Protein AF-A0A0R1WAU5-F1 (afdb_monomer_lite)

Secondary structure (DSSP, 8-state):
--S---STHHHHHHHHHHHHHHHHHHHHTT-HHHHHHHHHHHHHHHHH----HHHHHHHHHHTSHHHHHHHHHHHHHHHHHTT-HHHHHHHHHHHHHHHHHHHHHHHHHHHHHTSGGGGTSS-HHHHHHHHHHHHHHHHTGGGS-HHHHHHHHHHHHHHHHHHHHHHHHTTS--HHHHHHHHHHHHHHHHHHHHHIIIIIGGGTTSTTTTT----

Structure (mmCIF, N/CA/C/O backbone):
data_AF-A0A0R1WAU5-F1
#
_entry.id   AF-A0A0R1WAU5-F1
#
loop_
_atom_site.group_PDB
_atom_site.id
_atom_site.type_symbol
_atom_site.label_atom_id
_atom_site.label_alt_id
_atom_site.label_comp_id
_atom_site.label_asym_id
_atom_site.label_entity_id
_atom_site.label_seq_id
_atom_site.pdbx_PDB_ins_code
_atom_site.Cartn_x
_atom_site.Cartn_y
_atom_site.Cartn_z
_atom_site.occupancy
_atom_site.B_iso_or_equiv
_atom_site.auth_seq_id
_atom_site.auth_comp_id
_atom_site.auth_asym_id
_atom_site.auth_atom_id
_atom_site.pdbx_PDB_model_num
ATOM 1 N N . MET A 1 1 ? -19.299 1.184 12.504 1.00 52.22 1 MET A N 1
ATOM 2 C CA . MET A 1 1 ? -18.737 -0.122 12.092 1.00 52.22 1 MET A CA 1
ATOM 3 C C . MET A 1 1 ? -17.605 0.117 11.102 1.00 52.22 1 MET A C 1
ATOM 5 O O . MET A 1 1 ? -17.864 0.595 10.006 1.00 52.22 1 MET A O 1
ATOM 9 N N . TYR A 1 2 ? -16.364 -0.176 11.502 1.00 64.69 2 TYR A N 1
ATOM 10 C CA . TYR A 1 2 ? -15.146 0.161 10.746 1.00 64.69 2 TYR A CA 1
ATOM 11 C C . TYR A 1 2 ? -14.984 -0.596 9.419 1.00 64.69 2 TYR A C 1
ATOM 13 O O . TYR A 1 2 ? -14.478 -0.037 8.453 1.00 64.69 2 TYR A O 1
ATOM 21 N N . ILE A 1 3 ? -15.412 -1.862 9.360 1.00 75.62 3 ILE A N 1
ATOM 22 C CA . ILE A 1 3 ? -15.305 -2.721 8.172 1.00 75.62 3 ILE A CA 1
ATOM 23 C C . ILE A 1 3 ? -16.645 -3.425 7.978 1.00 75.62 3 ILE A C 1
ATOM 25 O O . ILE A 1 3 ? -17.151 -4.051 8.909 1.00 75.62 3 ILE A O 1
ATOM 29 N N . VAL A 1 4 ? -17.219 -3.329 6.778 1.00 78.31 4 VAL A N 1
ATOM 30 C CA . VAL A 1 4 ? -18.540 -3.886 6.449 1.00 78.31 4 VAL A CA 1
ATOM 31 C C . VAL A 1 4 ? -18.391 -5.146 5.600 1.00 78.31 4 VAL A C 1
ATOM 33 O O . VAL A 1 4 ? -17.516 -5.247 4.739 1.00 78.31 4 VAL A O 1
ATOM 36 N N . LYS A 1 5 ? -19.264 -6.130 5.833 1.00 76.25 5 LYS A N 1
ATOM 37 C CA . LYS A 1 5 ? -19.301 -7.366 5.048 1.00 76.25 5 LYS A CA 1
ATOM 38 C C . LYS A 1 5 ? -19.746 -7.065 3.614 1.00 76.25 5 LYS A C 1
ATOM 40 O O . LYS A 1 5 ? -20.859 -6.601 3.401 1.00 76.25 5 LYS A O 1
ATOM 45 N N . SER A 1 6 ? -18.903 -7.401 2.640 1.00 78.94 6 SER A N 1
ATOM 46 C CA . SER A 1 6 ? -19.235 -7.345 1.210 1.00 78.94 6 SER A CA 1
ATOM 47 C C . SER A 1 6 ? -19.305 -8.756 0.622 1.00 78.94 6 SER A C 1
ATOM 49 O O . SER A 1 6 ? -18.424 -9.580 0.879 1.00 78.94 6 SER A O 1
ATOM 51 N N . ARG A 1 7 ? -20.355 -9.040 -0.164 1.00 76.75 7 ARG A N 1
ATOM 52 C CA . ARG A 1 7 ? -20.504 -10.306 -0.911 1.00 76.75 7 ARG A CA 1
ATOM 53 C C . ARG A 1 7 ? -19.529 -10.400 -2.086 1.00 76.75 7 ARG A C 1
ATOM 55 O O . ARG A 1 7 ? -19.045 -11.487 -2.380 1.00 76.75 7 ARG A O 1
ATOM 62 N N . GLU A 1 8 ? -19.200 -9.272 -2.704 1.00 86.62 8 GLU A N 1
ATOM 63 C CA . GLU A 1 8 ? -18.354 -9.196 -3.903 1.00 86.62 8 GLU A CA 1
ATOM 64 C C . GLU A 1 8 ? -16.862 -9.361 -3.595 1.00 86.62 8 GLU A C 1
ATOM 66 O O . GLU A 1 8 ? -16.052 -9.564 -4.494 1.00 86.62 8 GLU A O 1
ATOM 71 N N . ARG A 1 9 ? -16.481 -9.341 -2.313 1.00 84.94 9 ARG A N 1
ATOM 72 C CA . ARG A 1 9 ? -15.084 -9.420 -1.875 1.00 84.94 9 ARG A CA 1
ATOM 73 C C . ARG A 1 9 ? -14.328 -10.614 -2.456 1.00 84.94 9 ARG A C 1
ATOM 75 O O . ARG A 1 9 ? -13.205 -10.450 -2.914 1.00 84.94 9 ARG A O 1
ATOM 82 N N . LEU A 1 10 ? -14.928 -11.806 -2.436 1.00 85.81 10 LEU A N 1
ATOM 83 C CA . LEU A 1 10 ? -14.274 -13.011 -2.962 1.00 85.81 10 LEU A CA 1
ATOM 84 C C . LEU A 1 10 ? -14.071 -12.933 -4.477 1.00 85.81 10 LEU A C 1
ATOM 86 O O . LEU A 1 10 ? -13.029 -13.357 -4.969 1.00 85.81 10 LEU A O 1
ATOM 90 N N . ILE A 1 11 ? -15.033 -12.348 -5.193 1.00 88.75 11 ILE A N 1
ATOM 91 C CA . ILE A 1 11 ? -14.949 -12.144 -6.641 1.00 88.75 11 ILE A CA 1
ATOM 92 C C . ILE A 1 11 ? -13.820 -11.158 -6.945 1.00 88.75 11 ILE A C 1
ATOM 94 O O . ILE A 1 11 ? -12.959 -11.452 -7.767 1.00 88.75 11 ILE A O 1
ATOM 98 N N . ASN A 1 12 ? -13.753 -10.042 -6.218 1.00 88.69 12 ASN A N 1
ATOM 99 C CA . ASN A 1 12 ? -12.719 -9.028 -6.411 1.00 88.69 12 ASN A CA 1
ATOM 100 C C . ASN A 1 12 ? -11.314 -9.553 -6.085 1.00 88.69 12 ASN A C 1
ATOM 102 O O . ASN A 1 12 ? -10.374 -9.271 -6.826 1.00 88.69 12 ASN A O 1
ATOM 106 N N . ILE A 1 13 ? -11.166 -10.351 -5.018 1.00 89.88 13 ILE A N 1
ATOM 107 C CA . ILE A 1 13 ? -9.907 -11.049 -4.714 1.00 89.88 13 ILE A CA 1
ATOM 108 C C . ILE A 1 13 ? -9.539 -11.985 -5.868 1.00 89.88 13 ILE A C 1
ATOM 110 O O . ILE A 1 13 ? -8.397 -11.964 -6.321 1.00 89.88 13 ILE A O 1
ATOM 114 N N . GLY A 1 14 ? -10.49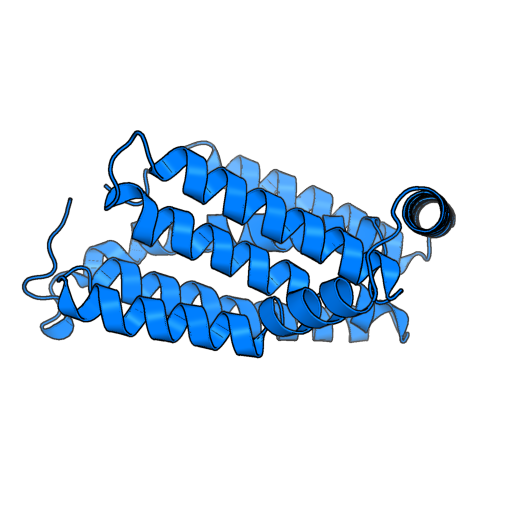2 -12.786 -6.356 1.00 89.69 14 GLY A N 1
ATOM 115 C CA . GLY A 1 14 ? -10.270 -13.729 -7.451 1.00 89.69 14 GLY A CA 1
ATOM 116 C C . GLY A 1 14 ? -9.817 -13.033 -8.733 1.00 89.69 14 GLY A C 1
ATOM 117 O O . GLY A 1 14 ? -8.775 -13.383 -9.280 1.00 89.69 14 GLY A O 1
ATOM 118 N N . LEU A 1 15 ? -10.536 -11.992 -9.161 1.00 91.12 15 LEU A N 1
ATOM 119 C CA . LEU A 1 15 ? -10.199 -11.198 -10.345 1.00 91.12 15 LEU A CA 1
ATOM 120 C C . LEU A 1 15 ? -8.826 -10.533 -10.217 1.00 91.12 15 LEU A C 1
ATOM 122 O O . LEU A 1 15 ? -8.000 -10.657 -11.120 1.00 91.12 15 LEU A O 1
ATOM 126 N N . ALA A 1 16 ? -8.549 -9.875 -9.086 1.00 91.25 16 ALA A N 1
ATOM 127 C CA . ALA A 1 16 ? -7.255 -9.239 -8.857 1.00 91.25 16 ALA A CA 1
ATOM 128 C C . ALA A 1 16 ? -6.112 -10.266 -8.838 1.00 91.25 16 ALA A C 1
ATOM 130 O O . ALA A 1 16 ? -5.047 -9.999 -9.388 1.00 91.25 16 ALA A O 1
ATOM 131 N N . THR A 1 17 ? -6.336 -11.451 -8.263 1.00 91.31 17 THR A N 1
ATOM 132 C CA . THR A 1 17 ? -5.337 -12.530 -8.234 1.00 91.31 17 THR A CA 1
ATOM 133 C C . THR A 1 17 ? -5.068 -13.073 -9.633 1.00 91.31 17 THR A C 1
ATOM 135 O O . THR A 1 17 ? -3.910 -13.215 -10.010 1.00 91.31 17 THR A O 1
ATOM 138 N N . VAL A 1 18 ? -6.109 -13.329 -10.432 1.00 92.88 18 VAL A N 1
ATOM 139 C CA . VAL A 1 18 ? -5.953 -13.802 -11.819 1.00 92.88 18 VAL A CA 1
ATOM 140 C C . VAL A 1 18 ? -5.173 -12.786 -12.652 1.00 92.88 18 VAL A C 1
ATOM 142 O O . VAL A 1 18 ? -4.208 -13.149 -13.318 1.00 92.88 18 VAL A O 1
ATOM 145 N N . LEU A 1 19 ? -5.538 -11.507 -12.574 1.00 91.31 19 LEU A N 1
ATOM 146 C CA . LEU A 1 19 ? -4.838 -10.441 -13.288 1.00 91.31 19 LEU A CA 1
ATOM 147 C C . LEU A 1 19 ? -3.378 -10.288 -12.822 1.00 91.31 19 LEU A C 1
ATOM 149 O O . LEU A 1 19 ? -2.488 -10.115 -13.653 1.00 91.31 19 LEU A O 1
ATOM 153 N N . LEU A 1 20 ? -3.109 -10.412 -11.516 1.00 90.31 20 LEU A N 1
ATOM 154 C CA . LEU A 1 20 ? -1.748 -10.381 -10.977 1.00 90.31 20 LEU A CA 1
ATOM 155 C C . LEU A 1 20 ? -0.918 -11.558 -11.507 1.00 90.31 20 LEU A C 1
ATOM 157 O O . LEU A 1 20 ? 0.229 -11.367 -11.898 1.00 90.31 20 LEU A O 1
ATOM 161 N N . LEU A 1 21 ? -1.498 -12.759 -11.565 1.00 90.06 21 LEU A N 1
ATOM 162 C CA . LEU A 1 21 ? -0.834 -13.941 -12.116 1.00 90.06 21 LEU A CA 1
ATOM 163 C C . LEU A 1 21 ? -0.535 -13.788 -13.610 1.00 90.06 21 LEU A C 1
ATOM 165 O O . LEU A 1 21 ? 0.548 -14.173 -14.043 1.00 90.06 21 LEU A O 1
ATOM 169 N N . ILE A 1 22 ? -1.443 -13.186 -14.386 1.00 89.44 22 ILE A N 1
ATOM 170 C CA . ILE A 1 22 ? -1.200 -12.865 -15.801 1.00 89.44 22 ILE A CA 1
ATOM 171 C C . ILE A 1 22 ? -0.011 -11.906 -15.934 1.00 89.44 22 ILE A C 1
ATOM 173 O O . ILE A 1 22 ? 0.880 -12.149 -16.746 1.00 89.44 22 ILE A O 1
ATOM 177 N N . LEU A 1 23 ? 0.046 -10.847 -15.118 1.00 86.62 23 LEU A N 1
ATOM 178 C CA . LEU A 1 23 ? 1.166 -9.899 -15.129 1.00 86.62 23 LEU A CA 1
ATOM 179 C C . LEU A 1 23 ? 2.492 -10.569 -14.757 1.00 86.62 23 LEU A C 1
ATOM 181 O O . LEU A 1 23 ? 3.485 -10.381 -15.457 1.00 86.62 23 LEU A O 1
ATOM 185 N N . VAL A 1 24 ? 2.502 -11.384 -13.698 1.00 85.00 24 VAL A N 1
ATOM 186 C CA . VAL A 1 24 ? 3.676 -12.175 -13.294 1.00 85.00 24 VAL A CA 1
ATOM 187 C C . VAL A 1 24 ? 4.120 -13.084 -14.438 1.00 85.00 24 VAL A C 1
ATOM 189 O O . VAL A 1 24 ? 5.300 -13.113 -14.776 1.00 85.00 24 VAL A O 1
ATOM 192 N N . TRP A 1 25 ? 3.184 -13.791 -15.073 1.00 84.94 25 TRP A N 1
ATOM 193 C CA . TRP A 1 25 ? 3.479 -14.695 -16.181 1.00 84.94 25 TRP A CA 1
ATOM 194 C C . TRP A 1 25 ? 4.105 -13.965 -17.375 1.00 84.94 25 TRP A C 1
ATOM 196 O O . TRP A 1 25 ? 5.125 -14.417 -17.903 1.00 84.94 25 TRP A O 1
ATOM 206 N N . LEU A 1 26 ? 3.551 -12.813 -17.765 1.00 83.88 26 LEU A N 1
ATOM 207 C CA . LEU A 1 26 ? 4.100 -11.984 -18.841 1.00 83.88 26 LEU A CA 1
ATOM 208 C C . LEU A 1 26 ? 5.503 -11.452 -18.503 1.00 83.88 26 LEU A C 1
ATOM 210 O O . LEU A 1 26 ? 6.352 -11.344 -19.394 1.00 83.88 26 LEU A O 1
ATOM 214 N N . LEU A 1 27 ? 5.759 -11.140 -17.229 1.00 78.50 27 LEU A N 1
ATOM 215 C CA . LEU A 1 27 ? 7.074 -10.698 -16.770 1.00 78.50 27 LEU A CA 1
ATOM 216 C C . LEU A 1 27 ? 8.105 -11.834 -16.817 1.00 78.50 27 LEU A C 1
ATOM 218 O O . LEU A 1 27 ? 9.218 -11.625 -17.299 1.00 78.50 27 LEU A O 1
ATOM 222 N N . CYS A 1 28 ? 7.728 -13.044 -16.388 1.00 75.88 28 CYS A N 1
ATOM 223 C CA . CYS A 1 28 ? 8.585 -14.233 -16.460 1.00 75.88 28 CYS A CA 1
ATOM 224 C C . CYS A 1 28 ? 9.051 -14.519 -17.895 1.00 75.88 28 CYS A C 1
ATOM 226 O O . CYS A 1 28 ? 10.196 -14.912 -18.106 1.00 75.88 28 CYS A O 1
ATOM 228 N N . HIS A 1 29 ? 8.192 -14.274 -18.888 1.00 79.56 29 HIS A N 1
ATOM 229 C CA . HIS A 1 29 ? 8.507 -14.485 -20.304 1.00 79.56 29 HIS A CA 1
ATOM 230 C C . HIS A 1 29 ? 9.252 -13.309 -20.955 1.00 79.56 29 HIS A C 1
ATOM 232 O O . HIS A 1 29 ? 9.431 -13.306 -22.171 1.00 79.56 29 HIS A O 1
ATOM 238 N N . LYS A 1 30 ? 9.690 -12.308 -20.170 1.00 73.94 30 LYS A N 1
ATOM 239 C CA . LYS A 1 30 ? 10.372 -11.093 -20.652 1.00 73.94 30 LYS A CA 1
ATOM 240 C C . LYS A 1 30 ? 9.644 -10.455 -21.837 1.00 73.94 30 LYS A C 1
ATOM 242 O O . LYS A 1 30 ? 10.267 -10.088 -22.833 1.00 73.94 30 LYS A O 1
ATOM 247 N N . SER A 1 31 ? 8.316 -10.352 -21.742 1.00 78.94 31 SER A N 1
ATOM 248 C CA . SER A 1 31 ? 7.503 -9.855 -22.848 1.00 78.94 31 SER A CA 1
ATOM 249 C C . SER A 1 31 ? 7.992 -8.484 -23.321 1.00 78.94 31 SER A C 1
ATOM 251 O O . SER A 1 31 ? 8.022 -7.524 -22.543 1.00 78.94 31 SER A O 1
ATOM 253 N N . ALA A 1 32 ? 8.317 -8.374 -24.612 1.00 80.19 32 ALA A N 1
ATOM 254 C CA . ALA A 1 32 ? 8.747 -7.119 -25.226 1.00 80.19 32 ALA A CA 1
ATOM 255 C C . ALA A 1 32 ? 7.711 -6.001 -25.020 1.00 80.19 32 ALA A C 1
ATOM 257 O O . ALA A 1 32 ? 8.076 -4.841 -24.843 1.00 80.19 32 ALA A O 1
ATOM 258 N N . THR A 1 33 ? 6.421 -6.350 -24.957 1.00 82.31 33 THR A N 1
ATOM 259 C CA . THR A 1 33 ? 5.336 -5.389 -24.719 1.00 82.31 33 THR A CA 1
ATOM 260 C C . THR A 1 33 ? 5.423 -4.722 -23.347 1.00 82.31 33 THR A C 1
ATOM 262 O O . THR A 1 33 ? 5.213 -3.516 -23.253 1.00 82.31 33 THR A O 1
ATOM 265 N N . ILE A 1 34 ? 5.776 -5.464 -22.291 1.00 82.12 34 ILE A N 1
ATOM 266 C CA . ILE A 1 34 ? 5.907 -4.913 -20.933 1.00 82.12 34 ILE A CA 1
ATOM 267 C C . ILE A 1 34 ? 7.117 -3.991 -20.846 1.00 82.12 34 ILE A C 1
ATOM 269 O O . ILE A 1 34 ? 7.021 -2.906 -20.275 1.00 82.12 34 ILE A O 1
ATOM 273 N N . VAL A 1 35 ? 8.242 -4.409 -21.428 1.00 82.44 35 VAL A N 1
ATOM 274 C CA . VAL A 1 35 ? 9.470 -3.606 -21.439 1.00 82.44 35 VAL A CA 1
ATOM 275 C C . VAL A 1 35 ? 9.232 -2.285 -22.167 1.00 82.44 35 VAL A C 1
ATOM 277 O O . VAL A 1 35 ? 9.539 -1.227 -21.623 1.00 82.44 35 VAL A O 1
ATOM 280 N N . LEU A 1 36 ? 8.619 -2.338 -23.355 1.00 85.50 36 LEU A N 1
ATOM 281 C CA . LEU A 1 36 ? 8.281 -1.146 -24.131 1.00 85.50 36 LEU A CA 1
ATOM 282 C C . LEU A 1 36 ? 7.330 -0.224 -23.370 1.00 85.50 36 LEU A C 1
ATOM 284 O O . LEU A 1 36 ? 7.573 0.977 -23.305 1.00 85.50 36 LEU A O 1
ATOM 288 N N . LEU A 1 37 ? 6.272 -0.766 -22.764 1.00 85.88 37 LEU A N 1
ATOM 289 C CA . LEU A 1 37 ? 5.314 0.055 -22.031 1.00 85.88 37 LEU A CA 1
ATOM 290 C C . LEU A 1 37 ? 5.955 0.722 -20.808 1.00 85.88 37 LEU A C 1
ATOM 292 O O . LEU A 1 37 ? 5.763 1.917 -20.592 1.00 85.88 37 LEU A O 1
ATOM 296 N N . ASN A 1 38 ? 6.745 -0.026 -20.032 1.00 85.75 38 ASN A N 1
ATOM 297 C CA . ASN A 1 38 ? 7.478 0.522 -18.894 1.00 85.75 38 ASN A CA 1
ATOM 298 C C . ASN A 1 38 ? 8.397 1.668 -19.329 1.00 85.75 38 ASN A C 1
ATOM 300 O O . ASN A 1 38 ? 8.419 2.709 -18.672 1.00 85.75 38 ASN A O 1
ATOM 304 N N . GLU A 1 39 ? 9.106 1.503 -20.446 1.00 84.81 39 GLU A N 1
ATOM 305 C CA . GLU A 1 39 ? 10.024 2.516 -20.959 1.00 84.81 39 GLU A CA 1
ATOM 306 C C . GLU A 1 39 ? 9.294 3.766 -21.465 1.00 84.81 39 GLU A C 1
ATOM 308 O O . GLU A 1 39 ? 9.651 4.880 -21.084 1.00 84.81 39 GLU A O 1
ATOM 313 N N . VAL A 1 40 ? 8.230 3.598 -22.256 1.00 88.69 40 VAL A N 1
ATOM 314 C CA . VAL A 1 40 ? 7.416 4.714 -22.765 1.00 88.69 40 VAL A CA 1
ATOM 315 C C . VAL A 1 40 ? 6.817 5.513 -21.610 1.00 88.69 40 VAL A C 1
ATOM 317 O O . VAL A 1 40 ? 6.946 6.737 -21.566 1.00 88.69 40 VAL A O 1
ATOM 320 N N . CYS A 1 41 ? 6.206 4.839 -20.633 1.00 86.38 41 CYS A N 1
ATOM 321 C CA . CYS A 1 41 ? 5.629 5.509 -19.471 1.00 86.38 41 CYS A CA 1
ATOM 322 C C . CYS A 1 41 ? 6.694 6.238 -18.647 1.00 86.38 41 CYS A C 1
ATOM 324 O O . CYS A 1 41 ? 6.462 7.365 -18.205 1.00 86.38 41 CYS A O 1
ATOM 326 N N . ARG A 1 42 ? 7.877 5.639 -18.479 1.00 84.12 42 ARG A N 1
ATOM 327 C CA . ARG A 1 42 ? 8.999 6.276 -17.785 1.00 84.12 42 ARG A CA 1
ATOM 328 C C . ARG A 1 42 ? 9.451 7.548 -18.498 1.00 84.12 42 ARG A C 1
ATOM 330 O O . ARG A 1 42 ? 9.614 8.576 -17.848 1.00 84.12 42 ARG A O 1
ATOM 337 N N . GLN A 1 43 ? 9.615 7.502 -19.818 1.00 86.69 43 GLN A N 1
ATOM 338 C CA . GLN A 1 43 ? 10.021 8.668 -20.604 1.00 86.69 43 GLN A CA 1
ATOM 339 C C . GLN A 1 43 ? 8.990 9.797 -20.535 1.00 86.69 43 GLN A C 1
ATOM 341 O O . GLN A 1 43 ? 9.369 10.957 -20.388 1.00 86.69 43 GLN A O 1
ATOM 346 N N . ILE A 1 44 ? 7.694 9.471 -20.570 1.00 88.44 44 ILE A N 1
ATOM 347 C CA . ILE A 1 44 ? 6.619 10.455 -20.378 1.00 88.44 44 ILE A CA 1
ATOM 348 C C . ILE A 1 44 ? 6.749 11.112 -18.998 1.00 88.44 44 ILE A C 1
ATOM 350 O O . ILE A 1 44 ? 6.759 12.337 -18.901 1.00 88.44 44 ILE A O 1
ATOM 354 N N . ILE A 1 45 ? 6.905 10.323 -17.934 1.00 86.50 45 ILE A N 1
ATOM 355 C CA . ILE A 1 45 ? 7.025 10.854 -16.570 1.00 86.50 45 ILE A CA 1
ATOM 356 C C . ILE A 1 45 ? 8.256 11.754 -16.425 1.00 86.50 45 ILE A C 1
ATOM 358 O O . ILE A 1 45 ? 8.144 12.839 -15.862 1.00 86.50 45 ILE A O 1
ATOM 362 N N . LEU A 1 46 ? 9.413 11.335 -16.941 1.00 85.62 46 LEU A N 1
ATOM 363 C CA . LEU A 1 46 ? 10.648 12.123 -16.870 1.00 85.62 46 LEU A CA 1
ATOM 364 C C . LEU A 1 46 ? 10.563 13.421 -17.681 1.00 85.62 46 LEU A C 1
ATOM 366 O O . LEU A 1 46 ? 11.176 14.412 -17.303 1.00 85.62 46 LEU A O 1
ATOM 370 N N . LYS A 1 47 ? 9.813 13.422 -18.789 1.00 87.81 47 LYS A N 1
ATOM 371 C CA . LYS A 1 47 ? 9.680 14.588 -19.667 1.00 87.81 47 LYS A CA 1
ATOM 372 C C . LYS A 1 47 ? 8.663 15.612 -19.164 1.00 87.81 47 LYS A C 1
ATOM 374 O O . LYS A 1 47 ? 8.879 16.805 -19.340 1.00 87.81 47 LYS A O 1
ATOM 379 N N . PHE A 1 48 ? 7.538 15.159 -18.613 1.00 87.00 48 PHE A N 1
ATOM 380 C CA . PHE A 1 48 ? 6.414 16.037 -18.265 1.00 87.00 48 PHE A CA 1
ATOM 381 C C . PHE A 1 48 ? 6.334 16.392 -16.783 1.00 87.00 48 PHE A C 1
ATOM 383 O O . PHE A 1 48 ? 5.662 17.360 -16.435 1.00 87.00 48 PHE A O 1
ATOM 390 N N . ILE A 1 49 ? 6.974 15.617 -15.906 1.00 85.12 49 ILE A N 1
ATOM 391 C CA . ILE A 1 49 ? 6.895 15.830 -14.465 1.00 85.12 49 ILE A CA 1
ATOM 392 C C . ILE A 1 49 ? 8.291 16.144 -13.947 1.00 85.12 49 ILE A C 1
ATOM 394 O O . ILE A 1 49 ? 9.122 15.257 -13.789 1.00 85.12 49 ILE A O 1
ATOM 398 N N . GLU A 1 50 ? 8.541 17.405 -13.623 1.00 85.75 50 GLU A N 1
ATOM 399 C CA . GLU A 1 50 ? 9.781 17.812 -12.972 1.00 85.75 50 GLU A CA 1
ATOM 400 C C . GLU A 1 50 ? 9.524 17.981 -11.473 1.00 85.75 50 GLU A C 1
ATOM 402 O O . GLU A 1 50 ? 8.853 18.915 -11.032 1.00 85.75 50 GLU A O 1
ATOM 407 N N . ILE A 1 51 ? 10.004 17.023 -10.676 1.00 83.94 51 ILE A N 1
ATOM 408 C CA . ILE A 1 51 ? 9.883 17.080 -9.219 1.00 83.94 51 ILE A CA 1
ATOM 409 C C . ILE A 1 51 ? 11.149 17.737 -8.665 1.00 83.94 51 ILE A C 1
ATOM 411 O O . ILE A 1 51 ? 12.239 17.198 -8.873 1.00 83.94 51 ILE A O 1
ATOM 415 N N . PRO A 1 52 ? 11.043 18.852 -7.914 1.00 89.62 52 PRO A N 1
ATOM 416 C CA . PRO A 1 52 ? 12.203 19.482 -7.296 1.00 89.62 52 PRO A CA 1
ATOM 417 C C . PRO A 1 52 ? 12.993 18.475 -6.458 1.00 89.62 52 PRO A C 1
ATOM 419 O O . PRO A 1 52 ? 12.413 17.746 -5.651 1.00 89.62 52 PRO A O 1
ATOM 422 N N . HIS A 1 53 ? 14.319 18.461 -6.598 1.00 87.94 53 HIS A N 1
ATOM 423 C CA . HIS A 1 53 ? 15.185 17.470 -5.946 1.00 87.94 53 HIS A CA 1
ATOM 424 C C . HIS A 1 53 ? 14.944 17.364 -4.428 1.00 87.94 53 HIS A C 1
ATOM 426 O O . HIS A 1 53 ? 14.811 16.268 -3.883 1.00 87.94 53 HIS A O 1
ATOM 432 N N . VAL A 1 54 ? 14.799 18.508 -3.750 1.00 90.69 54 VAL A N 1
ATOM 433 C CA . VAL A 1 54 ? 14.505 18.578 -2.308 1.00 90.69 54 VAL A CA 1
ATOM 434 C C . VAL A 1 54 ? 13.174 17.901 -1.974 1.00 90.69 54 VAL A C 1
ATOM 436 O O . VAL A 1 54 ? 13.094 17.124 -1.024 1.00 90.69 54 VAL A O 1
ATOM 439 N N . LEU A 1 55 ? 12.140 18.144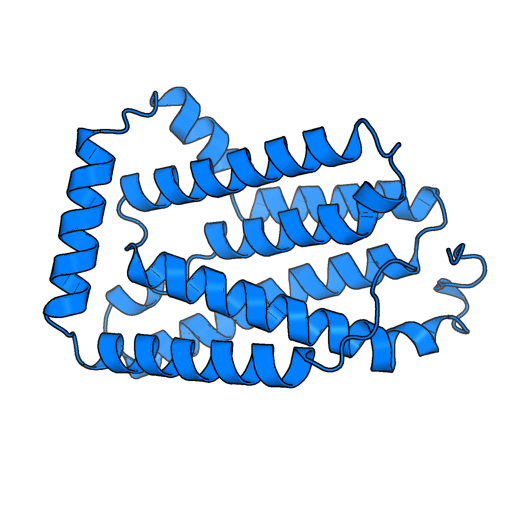 -2.782 1.00 89.94 55 LEU A N 1
ATOM 440 C CA . LEU A 1 55 ? 10.822 17.538 -2.610 1.00 89.94 55 LEU A CA 1
ATOM 441 C C . LEU A 1 55 ? 10.887 16.017 -2.843 1.00 89.94 55 LEU A C 1
ATOM 443 O O . LEU A 1 55 ? 10.344 15.242 -2.058 1.00 89.94 55 LEU A O 1
ATOM 447 N N . GLY A 1 56 ? 11.638 15.581 -3.857 1.00 88.88 56 GLY A N 1
ATOM 448 C CA . GLY A 1 56 ? 11.881 14.167 -4.149 1.00 88.88 56 GLY A CA 1
ATOM 449 C C . GLY A 1 56 ? 12.624 13.413 -3.037 1.00 88.88 56 GLY A C 1
ATOM 450 O O . GLY A 1 56 ? 12.379 12.221 -2.814 1.00 88.88 56 GLY A O 1
ATOM 451 N N . ILE A 1 57 ? 13.527 14.087 -2.318 1.00 89.75 57 ILE A N 1
ATOM 452 C CA . ILE A 1 57 ? 14.171 13.537 -1.117 1.00 89.75 57 ILE A CA 1
ATOM 453 C C . ILE A 1 57 ? 13.169 13.472 0.031 1.00 89.75 57 ILE A C 1
ATOM 455 O O . ILE A 1 57 ? 13.027 12.413 0.640 1.00 89.75 57 ILE A O 1
ATOM 459 N N . LEU A 1 58 ? 12.451 14.565 0.298 1.00 92.00 58 LEU A N 1
ATOM 460 C CA . LEU A 1 58 ? 11.520 14.656 1.419 1.00 92.00 58 LEU A CA 1
ATOM 461 C C . LEU A 1 58 ? 10.446 13.565 1.344 1.00 92.00 58 LEU A C 1
ATOM 463 O O . LEU A 1 58 ? 10.293 12.792 2.287 1.00 92.00 58 LEU A O 1
ATOM 467 N N . ILE A 1 59 ? 9.750 13.440 0.209 1.00 91.12 59 ILE A N 1
ATOM 468 C CA . ILE A 1 59 ? 8.767 12.363 0.042 1.00 91.12 59 ILE A CA 1
ATOM 469 C C . ILE A 1 59 ? 9.443 10.997 0.041 1.00 91.12 59 ILE A C 1
ATOM 471 O O . ILE A 1 59 ? 8.895 10.071 0.626 1.00 91.12 59 ILE A O 1
ATOM 475 N N . GLY A 1 60 ? 10.639 10.849 -0.535 1.00 89.00 60 GLY A N 1
ATOM 476 C CA . GLY A 1 60 ? 11.387 9.591 -0.460 1.00 89.00 60 GLY A CA 1
ATOM 477 C C . GLY A 1 60 ? 11.626 9.120 0.982 1.00 89.00 60 GLY A C 1
ATOM 478 O O . GLY A 1 60 ? 11.467 7.939 1.278 1.00 89.00 60 GLY A O 1
ATOM 479 N N . VAL A 1 61 ? 11.940 10.043 1.893 1.00 91.44 6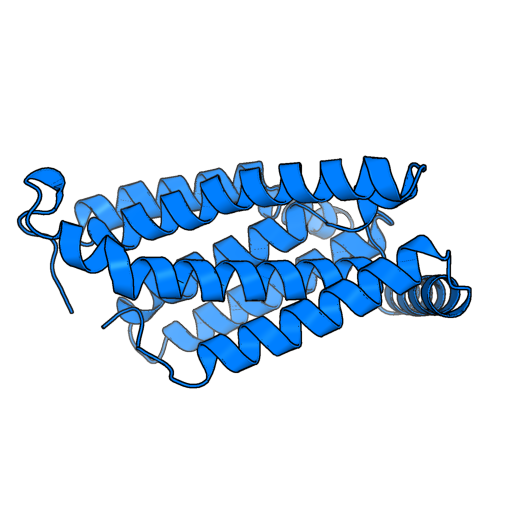1 VAL A N 1
ATOM 480 C CA . VAL A 1 61 ? 12.129 9.750 3.323 1.00 91.44 61 VAL A CA 1
ATOM 481 C C . VAL A 1 61 ? 10.794 9.474 4.020 1.00 91.44 61 VAL A C 1
ATOM 483 O O . VAL A 1 61 ? 10.685 8.506 4.772 1.00 91.44 61 VAL A O 1
ATOM 486 N N . LEU A 1 62 ? 9.765 10.284 3.753 1.00 92.56 62 LEU A N 1
ATOM 487 C CA . LEU A 1 62 ? 8.432 10.129 4.354 1.00 92.56 62 LEU A CA 1
ATOM 488 C C . LEU A 1 62 ? 7.744 8.825 3.925 1.00 92.56 62 LEU A C 1
ATOM 490 O O . LEU A 1 62 ? 7.025 8.207 4.704 1.00 92.56 62 LEU A O 1
ATOM 494 N N . SER A 1 63 ? 7.976 8.399 2.687 1.00 92.25 63 SER A N 1
ATOM 495 C CA . SER A 1 63 ? 7.386 7.194 2.102 1.00 92.25 63 SER A CA 1
ATOM 496 C C . SER A 1 63 ? 8.143 5.911 2.419 1.00 92.25 63 SER A C 1
ATOM 498 O O . SER A 1 63 ? 7.627 4.823 2.157 1.00 92.25 63 SER A O 1
ATOM 500 N N . ALA A 1 64 ? 9.350 6.003 2.983 1.00 91.31 64 ALA A N 1
ATOM 501 C CA . ALA A 1 64 ? 10.165 4.830 3.251 1.00 91.31 64 ALA A CA 1
ATOM 502 C C . ALA A 1 64 ? 9.400 3.820 4.138 1.00 91.31 64 ALA A C 1
ATOM 504 O O . ALA A 1 64 ? 8.719 4.227 5.086 1.00 91.31 64 ALA A O 1
ATOM 505 N N . PRO A 1 65 ? 9.529 2.500 3.895 1.00 90.94 65 PRO A N 1
ATOM 506 C CA . PRO A 1 65 ? 8.814 1.476 4.666 1.00 90.94 65 PRO A CA 1
ATOM 507 C C . PRO A 1 65 ? 9.020 1.585 6.183 1.00 90.94 65 PRO A C 1
ATOM 509 O O . PRO A 1 65 ? 8.098 1.365 6.971 1.00 90.94 65 PRO A O 1
ATOM 512 N N . LEU A 1 66 ? 10.230 1.970 6.598 1.00 92.31 66 LEU A N 1
ATOM 513 C CA . LEU A 1 66 ? 10.575 2.173 8.003 1.00 92.31 66 LEU A CA 1
ATOM 514 C C . LEU A 1 66 ? 9.822 3.370 8.598 1.00 92.31 66 LEU A C 1
ATOM 516 O O . LEU A 1 66 ? 9.232 3.250 9.668 1.00 92.31 66 LEU A O 1
ATOM 520 N N . THR A 1 67 ? 9.746 4.485 7.871 1.00 94.12 67 THR A N 1
ATOM 521 C CA . THR A 1 67 ? 8.963 5.660 8.274 1.00 94.12 67 THR A CA 1
ATOM 522 C C . THR A 1 67 ? 7.466 5.343 8.332 1.00 94.12 67 THR A C 1
ATOM 524 O O . THR A 1 67 ? 6.804 5.675 9.312 1.00 94.12 67 THR A O 1
ATOM 527 N N . CYS A 1 68 ? 6.939 4.598 7.353 1.00 94.06 68 CYS A N 1
ATOM 528 C CA . CYS A 1 68 ? 5.559 4.105 7.389 1.00 94.06 68 CYS A CA 1
ATOM 529 C C . CYS A 1 68 ? 5.290 3.239 8.630 1.00 94.06 68 CYS A C 1
ATOM 531 O O . CYS A 1 68 ? 4.245 3.373 9.264 1.00 94.06 68 CYS A O 1
ATOM 533 N N . SER A 1 69 ? 6.251 2.396 9.019 1.00 94.12 69 SER A N 1
ATOM 534 C CA . SER A 1 69 ? 6.156 1.582 10.237 1.00 94.12 69 SER A CA 1
ATOM 535 C C . SER A 1 69 ? 6.057 2.457 11.489 1.00 94.12 69 SER A C 1
ATOM 537 O O . SER A 1 69 ? 5.233 2.186 12.362 1.00 94.12 69 SER A O 1
ATOM 539 N N . LEU A 1 70 ? 6.835 3.545 11.559 1.00 95.81 70 LEU A N 1
ATOM 540 C CA . LEU A 1 70 ? 6.752 4.518 12.653 1.00 95.81 70 LEU A CA 1
ATOM 541 C C . LEU A 1 70 ? 5.383 5.203 12.708 1.00 95.81 70 LEU A C 1
ATOM 543 O O . LEU A 1 70 ? 4.834 5.360 13.796 1.00 95.81 70 LEU A O 1
ATOM 547 N N . TYR A 1 71 ? 4.790 5.556 11.563 1.00 94.88 71 TYR A N 1
ATOM 548 C CA . TYR A 1 71 ? 3.439 6.125 11.529 1.00 94.88 71 TYR A CA 1
ATOM 549 C C . TYR A 1 71 ? 2.383 5.150 12.046 1.00 94.88 71 TYR A C 1
ATOM 551 O O . TYR A 1 71 ? 1.507 5.554 12.807 1.00 94.88 71 TYR A O 1
ATOM 559 N N . ILE A 1 72 ? 2.484 3.867 11.692 1.00 95.56 72 ILE A N 1
ATOM 560 C CA . ILE A 1 72 ? 1.574 2.831 12.194 1.00 95.56 72 ILE A CA 1
ATOM 561 C C . ILE A 1 72 ? 1.745 2.619 13.702 1.00 95.56 72 ILE A C 1
ATOM 563 O O . ILE A 1 72 ? 0.748 2.505 14.412 1.00 95.56 72 ILE A O 1
ATOM 567 N N . ILE A 1 73 ? 2.979 2.624 14.216 1.00 95.31 73 ILE A N 1
ATOM 568 C CA . ILE A 1 73 ? 3.247 2.544 15.662 1.00 95.31 73 ILE A CA 1
ATOM 569 C C . ILE A 1 73 ? 2.710 3.788 16.388 1.00 95.31 73 ILE A C 1
ATOM 571 O O . ILE A 1 73 ? 2.108 3.672 17.455 1.00 95.31 73 ILE A O 1
ATOM 575 N N . GLY A 1 74 ? 2.872 4.977 15.804 1.00 94.25 74 GLY A N 1
ATOM 576 C CA . GLY A 1 74 ? 2.318 6.219 16.346 1.00 94.25 74 GLY A CA 1
ATOM 577 C C . GLY A 1 74 ? 0.789 6.202 16.382 1.00 94.25 74 GLY A C 1
ATOM 578 O O . GLY A 1 74 ? 0.187 6.504 17.413 1.00 94.25 74 GLY A O 1
ATOM 579 N N . LEU A 1 75 ? 0.153 5.769 15.289 1.00 92.19 75 LEU A N 1
ATOM 580 C CA . LEU A 1 75 ? -1.292 5.549 15.213 1.00 92.19 75 LEU A CA 1
ATOM 581 C C . LEU A 1 75 ? -1.739 4.539 16.272 1.00 92.19 75 LEU A C 1
ATOM 583 O O . LEU A 1 75 ? -2.758 4.754 16.933 1.00 92.19 75 LEU A O 1
ATOM 587 N N . TRP A 1 76 ? -0.944 3.486 16.482 1.00 93.06 76 TRP A N 1
ATOM 588 C CA . TRP A 1 76 ? -1.203 2.499 17.515 1.00 93.06 76 TRP A CA 1
ATOM 589 C C . TRP A 1 76 ? -1.217 3.113 18.911 1.00 93.06 76 TRP A C 1
ATOM 591 O O . TRP A 1 76 ? -2.209 2.978 19.625 1.00 93.06 76 TRP A O 1
ATOM 601 N N . PHE A 1 77 ? -0.180 3.868 19.264 1.00 92.81 77 PHE A N 1
ATOM 602 C CA . PHE A 1 77 ? -0.073 4.522 20.564 1.00 92.81 77 PHE A CA 1
ATOM 603 C C . PHE A 1 77 ? -1.233 5.498 20.831 1.00 92.81 77 PHE A C 1
ATOM 605 O O . PHE A 1 77 ? -1.870 5.446 21.884 1.00 92.81 77 PHE A O 1
ATOM 612 N N . VAL A 1 78 ? -1.561 6.353 19.855 1.00 91.12 78 VAL A N 1
ATOM 613 C CA . VAL A 1 78 ? -2.606 7.382 19.999 1.00 91.12 78 VAL A CA 1
ATOM 614 C C . VAL A 1 78 ? -3.994 6.766 20.168 1.00 91.12 78 VAL A C 1
ATOM 616 O O . VAL A 1 78 ? -4.759 7.162 21.051 1.00 91.12 78 VAL A O 1
ATOM 619 N N . LEU A 1 79 ? -4.348 5.804 19.318 1.00 88.81 79 LEU A N 1
ATOM 620 C CA . LEU A 1 79 ? -5.689 5.226 19.325 1.00 88.81 79 LEU A CA 1
ATOM 621 C C . LEU A 1 79 ? -5.883 4.191 20.442 1.00 88.81 79 LEU A C 1
ATOM 623 O O . LEU A 1 79 ? -7.013 3.991 20.896 1.00 88.81 79 LEU A O 1
ATOM 627 N N . TRP A 1 80 ? -4.799 3.597 20.950 1.00 86.94 80 TRP A N 1
ATOM 628 C CA . TRP A 1 80 ? -4.846 2.759 22.147 1.00 86.94 80 TRP A CA 1
ATOM 629 C C . TRP A 1 80 ? -5.348 3.537 23.371 1.00 86.94 80 TRP A C 1
ATOM 631 O O . TRP A 1 80 ? -6.186 3.031 24.122 1.00 86.94 80 TRP A O 1
ATOM 641 N N . GLY A 1 81 ? -4.904 4.790 23.535 1.00 82.75 81 GLY A N 1
ATOM 642 C CA . GLY A 1 81 ? -5.372 5.686 24.600 1.00 82.75 81 GLY A CA 1
ATOM 643 C C . GLY A 1 81 ? -6.846 6.090 24.468 1.00 82.75 81 GLY A C 1
ATOM 644 O O . GLY A 1 81 ? -7.522 6.299 25.471 1.00 82.75 81 GLY A O 1
ATOM 645 N N . LYS A 1 82 ? -7.381 6.125 23.241 1.00 83.69 82 LYS A N 1
ATOM 646 C CA . LYS A 1 82 ? -8.775 6.504 22.939 1.00 83.69 82 LYS A CA 1
ATOM 647 C C . LYS A 1 82 ? -9.757 5.325 22.910 1.00 83.69 82 LYS A C 1
ATOM 649 O O . LYS A 1 82 ? -10.790 5.414 22.266 1.00 83.69 82 LYS A O 1
ATOM 654 N N . LYS A 1 83 ? -9.445 4.211 23.584 1.00 81.56 83 LYS A N 1
ATOM 655 C CA . LYS A 1 83 ? -10.289 2.996 23.652 1.00 81.56 83 LYS A CA 1
ATOM 656 C C . LYS A 1 83 ? -10.567 2.299 22.306 1.00 81.56 83 LYS A C 1
ATOM 658 O O . LYS A 1 83 ? -11.367 1.372 22.274 1.00 81.56 83 LYS A O 1
ATOM 663 N N . HIS A 1 84 ? -9.857 2.616 21.221 1.00 83.88 84 HIS A N 1
ATOM 664 C CA . HIS A 1 84 ? -9.989 1.925 19.926 1.00 83.88 84 HIS A CA 1
ATOM 665 C C . HIS A 1 84 ? -8.993 0.759 19.780 1.00 83.88 84 HIS A C 1
ATOM 667 O O . HIS A 1 84 ? -8.419 0.528 18.718 1.00 83.88 84 HIS A O 1
ATOM 673 N N . LYS A 1 85 ? -8.756 0.007 20.861 1.00 84.62 85 LYS A N 1
ATOM 674 C CA . LYS A 1 85 ? -7.648 -0.964 20.977 1.00 84.62 85 LYS A CA 1
ATOM 675 C C . LYS A 1 85 ? -7.695 -2.062 19.917 1.00 84.62 85 LYS A C 1
ATOM 677 O O . LYS A 1 85 ? -6.658 -2.518 19.440 1.00 84.62 85 LYS A O 1
ATOM 682 N N . MET A 1 86 ? -8.897 -2.491 19.548 1.00 85.00 86 MET A N 1
ATOM 683 C CA . MET A 1 86 ? -9.079 -3.612 18.638 1.00 85.00 86 MET A CA 1
ATOM 684 C C . MET A 1 86 ? -8.731 -3.268 17.189 1.00 85.00 86 MET A C 1
ATOM 686 O O . MET A 1 86 ? -7.907 -3.950 16.585 1.00 85.00 86 MET A O 1
ATOM 690 N N . ILE A 1 87 ? -9.328 -2.211 16.625 1.00 87.31 87 ILE A N 1
ATOM 691 C CA . ILE A 1 87 ? -9.055 -1.834 15.229 1.00 87.31 87 ILE A CA 1
ATOM 692 C C . ILE A 1 87 ? -7.571 -1.520 15.027 1.00 87.31 87 ILE A C 1
ATOM 694 O O . ILE A 1 87 ? -6.969 -1.877 14.023 1.00 87.31 87 ILE A O 1
ATOM 698 N N . VAL A 1 88 ? -6.962 -0.942 16.049 1.00 89.38 88 VAL A N 1
ATOM 699 C CA . VAL A 1 88 ? -5.557 -0.570 16.087 1.00 89.38 88 VAL A CA 1
ATOM 700 C C . VAL A 1 88 ? -4.623 -1.775 16.133 1.00 89.38 88 VAL A C 1
ATOM 702 O O . VAL A 1 88 ? -3.638 -1.818 15.397 1.00 89.38 88 VA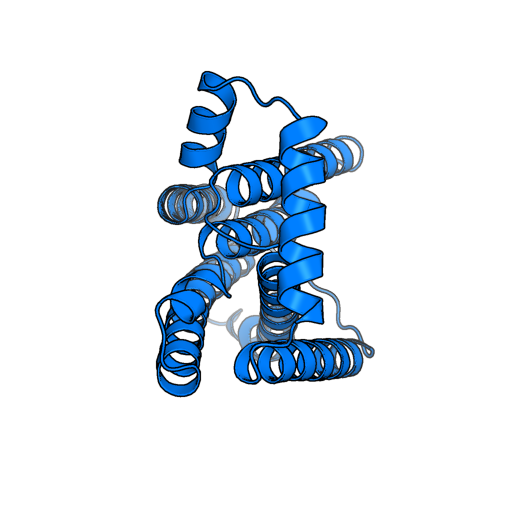L A O 1
ATOM 705 N N . ALA A 1 89 ? -4.933 -2.772 16.965 1.00 90.31 89 ALA A N 1
ATOM 706 C CA . ALA A 1 89 ? -4.182 -4.022 16.990 1.00 90.31 89 ALA A CA 1
ATOM 707 C C . ALA A 1 89 ? -4.263 -4.742 15.636 1.00 90.31 89 ALA A C 1
ATOM 709 O O . ALA A 1 89 ? -3.258 -5.262 15.151 1.00 90.31 89 ALA A O 1
ATOM 710 N N . TRP A 1 90 ? -5.437 -4.719 14.998 1.00 91.88 90 TRP A N 1
ATOM 711 C CA . TRP A 1 90 ? -5.603 -5.271 13.658 1.00 91.88 90 TRP A CA 1
ATOM 712 C C . TRP A 1 90 ? -4.808 -4.496 12.603 1.00 91.88 90 TRP A C 1
ATOM 714 O O . TRP A 1 90 ? -4.124 -5.126 11.806 1.00 91.88 90 TRP A O 1
ATOM 724 N N . VAL A 1 91 ? -4.833 -3.158 12.616 1.00 92.94 91 VAL A N 1
ATOM 725 C CA . VAL A 1 91 ? -4.035 -2.323 11.700 1.00 92.94 91 VAL A CA 1
ATOM 726 C C . VAL A 1 91 ? -2.546 -2.646 11.822 1.00 92.94 91 VAL A C 1
ATOM 728 O O . VAL A 1 91 ? -1.865 -2.806 10.809 1.00 92.94 91 VAL A O 1
ATOM 731 N N . LEU A 1 92 ? -2.051 -2.792 13.053 1.00 94.38 92 LEU A N 1
ATOM 732 C CA . LEU A 1 92 ? -0.660 -3.146 13.312 1.00 94.38 92 LEU A CA 1
ATOM 733 C C . LEU A 1 92 ? -0.330 -4.526 12.726 1.00 94.38 92 LEU A C 1
ATOM 735 O O . LEU A 1 92 ? 0.640 -4.662 11.982 1.00 94.38 92 LEU A O 1
ATOM 739 N N . MET A 1 93 ? -1.158 -5.539 13.000 1.00 93.50 93 MET A N 1
ATOM 740 C CA . MET A 1 93 ? -0.975 -6.879 12.434 1.00 93.50 93 MET A CA 1
ATOM 741 C C . MET A 1 93 ? -1.046 -6.877 10.903 1.00 93.50 93 MET A C 1
ATOM 743 O O . MET A 1 93 ? -0.164 -7.436 10.259 1.00 93.50 93 MET A O 1
ATOM 747 N N . MET A 1 94 ? -2.048 -6.221 10.316 1.00 94.88 94 MET A N 1
ATOM 748 C CA . MET A 1 94 ? -2.233 -6.112 8.867 1.00 94.88 94 MET A CA 1
ATOM 749 C C . MET A 1 94 ? -0.995 -5.518 8.192 1.00 94.88 94 MET A C 1
ATOM 751 O O . MET A 1 94 ? -0.528 -6.063 7.190 1.00 94.88 94 MET A O 1
ATOM 755 N N . PHE A 1 95 ? -0.431 -4.455 8.774 1.00 96.06 95 PHE A N 1
ATOM 756 C CA . PHE A 1 95 ? 0.759 -3.806 8.244 1.00 96.06 95 PHE A CA 1
ATOM 757 C C . PHE A 1 95 ? 1.998 -4.704 8.351 1.00 96.06 95 PHE A C 1
ATOM 759 O O . PHE A 1 95 ? 2.619 -5.008 7.336 1.00 96.06 95 PHE A O 1
ATOM 766 N N . PHE A 1 96 ? 2.354 -5.177 9.552 1.00 95.44 96 PHE A N 1
ATOM 767 C CA . PHE A 1 96 ? 3.590 -5.948 9.749 1.00 95.44 96 PHE A CA 1
ATOM 768 C C . PHE A 1 96 ? 3.558 -7.317 9.064 1.00 95.44 96 PHE A C 1
ATOM 770 O O . PHE A 1 96 ? 4.535 -7.697 8.418 1.00 95.44 96 PHE A O 1
ATOM 777 N N . ILE A 1 97 ? 2.437 -8.040 9.150 1.00 95.38 97 ILE A N 1
ATOM 778 C CA . ILE A 1 97 ? 2.279 -9.318 8.446 1.00 95.38 97 ILE A CA 1
ATOM 779 C C . ILE A 1 97 ? 2.314 -9.072 6.932 1.00 95.38 97 ILE A C 1
ATOM 781 O O . ILE A 1 97 ? 2.940 -9.847 6.215 1.00 95.38 97 ILE A O 1
ATOM 785 N N . GLY A 1 98 ? 1.736 -7.967 6.449 1.00 94.50 98 GLY A N 1
ATOM 786 C CA . GLY A 1 98 ? 1.808 -7.581 5.039 1.00 94.50 98 GLY A CA 1
ATOM 787 C C . GLY A 1 98 ? 3.232 -7.341 4.558 1.00 94.50 98 GLY A C 1
ATOM 788 O O . GLY A 1 98 ? 3.610 -7.851 3.509 1.00 94.50 98 GLY A O 1
ATOM 789 N N . GLN A 1 99 ? 4.054 -6.630 5.335 1.00 94.00 99 GLN A N 1
ATOM 790 C CA . GLN A 1 99 ? 5.466 -6.406 4.997 1.00 94.00 99 GLN A CA 1
ATOM 791 C C . GLN A 1 99 ? 6.259 -7.715 4.917 1.00 94.00 99 GLN A C 1
ATOM 793 O O . GLN A 1 99 ? 7.085 -7.895 4.021 1.00 94.00 99 GLN A O 1
ATOM 798 N N . ILE A 1 100 ? 6.012 -8.639 5.848 1.00 94.00 100 ILE A N 1
ATOM 799 C CA . ILE A 1 100 ? 6.638 -9.967 5.836 1.00 94.00 100 ILE A CA 1
ATOM 800 C C . ILE A 1 100 ? 6.156 -10.761 4.616 1.00 94.00 100 ILE A C 1
ATOM 802 O O . ILE A 1 100 ? 6.976 -11.318 3.889 1.00 94.00 100 ILE A O 1
ATOM 806 N N . GLY A 1 101 ? 4.847 -10.759 4.352 1.00 93.00 101 GLY A N 1
ATOM 807 C CA . GLY A 1 101 ? 4.239 -11.417 3.198 1.00 93.00 101 GLY A CA 1
ATOM 808 C C . GLY A 1 101 ? 4.807 -10.910 1.875 1.00 93.00 101 GLY A C 1
ATOM 809 O O . GLY A 1 101 ? 5.196 -11.717 1.035 1.00 93.00 101 GLY A O 1
ATOM 810 N N . LEU A 1 102 ? 4.956 -9.590 1.722 1.00 92.38 102 LEU A N 1
ATOM 811 C CA . LEU A 1 102 ? 5.591 -8.986 0.554 1.00 92.38 102 LEU A CA 1
ATOM 812 C C . LEU A 1 102 ? 7.013 -9.517 0.363 1.00 92.38 102 LEU A C 1
ATOM 814 O O . LEU A 1 102 ? 7.346 -9.969 -0.725 1.00 92.38 102 LEU A O 1
ATOM 818 N N . LYS A 1 103 ? 7.843 -9.508 1.415 1.00 90.56 103 LYS A N 1
ATOM 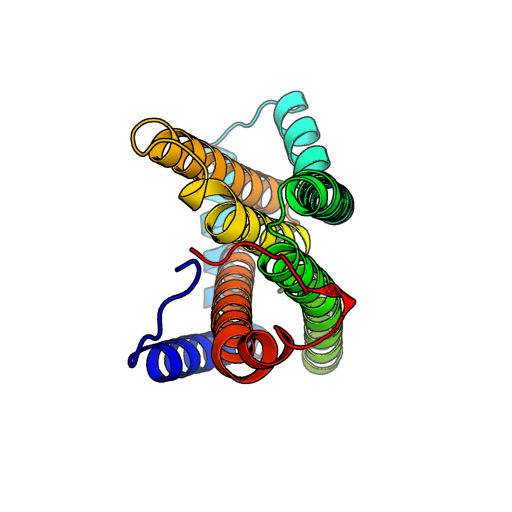819 C CA . LYS A 1 103 ? 9.225 -10.007 1.332 1.00 90.56 103 LYS A CA 1
ATOM 820 C C . LYS A 1 103 ? 9.287 -11.474 0.910 1.00 90.56 103 LYS A C 1
ATOM 822 O O . LYS A 1 103 ? 10.136 -11.824 0.097 1.00 90.56 103 LYS A O 1
ATOM 827 N N . ILE A 1 104 ? 8.392 -12.311 1.437 1.00 90.75 104 ILE A N 1
ATOM 828 C CA . ILE A 1 104 ? 8.306 -13.730 1.067 1.00 90.75 104 ILE A CA 1
ATOM 829 C C . ILE A 1 104 ? 7.928 -13.869 -0.411 1.00 90.75 104 ILE A C 1
ATOM 831 O O . ILE A 1 104 ? 8.608 -14.579 -1.145 1.00 90.75 104 ILE A O 1
ATOM 835 N N . ILE A 1 105 ? 6.890 -13.163 -0.869 1.00 89.75 105 ILE A N 1
ATOM 836 C CA . ILE A 1 105 ? 6.435 -13.222 -2.267 1.00 89.75 105 ILE A CA 1
ATOM 837 C C . ILE A 1 105 ? 7.527 -12.710 -3.213 1.00 89.75 105 ILE A C 1
ATOM 839 O O . ILE A 1 105 ? 7.830 -13.370 -4.205 1.00 89.75 105 ILE A O 1
ATOM 843 N N . SER A 1 106 ? 8.165 -11.582 -2.893 1.00 86.75 106 SER A N 1
ATOM 844 C CA . SER A 1 106 ? 9.280 -11.041 -3.677 1.00 86.75 106 SER A CA 1
ATOM 845 C C . SER A 1 106 ? 10.449 -12.023 -3.755 1.00 86.75 106 SER A C 1
ATOM 847 O O . SER A 1 106 ? 11.024 -12.200 -4.827 1.00 86.75 106 SER A O 1
ATOM 849 N N . LEU A 1 107 ? 10.777 -12.708 -2.653 1.00 85.50 107 LEU A N 1
ATOM 850 C CA . LEU A 1 107 ? 11.814 -13.740 -2.639 1.00 85.50 107 LEU A CA 1
ATOM 851 C C . LEU A 1 107 ? 11.438 -14.931 -3.533 1.00 85.50 107 LEU A C 1
ATOM 853 O O . LEU A 1 107 ? 12.264 -15.387 -4.320 1.00 85.50 107 LEU A O 1
ATOM 857 N N . MET A 1 108 ? 10.194 -15.410 -3.456 1.00 84.94 108 MET A N 1
ATOM 858 C CA . MET A 1 108 ? 9.710 -16.501 -4.310 1.00 84.94 108 MET A CA 1
ATOM 859 C C . MET A 1 108 ? 9.765 -16.128 -5.794 1.00 84.94 108 MET A C 1
ATOM 861 O O . MET A 1 108 ? 10.245 -16.912 -6.609 1.00 84.94 108 MET A O 1
ATOM 865 N N . LEU A 1 109 ? 9.330 -14.918 -6.152 1.00 82.56 109 LEU A N 1
ATOM 866 C CA . LEU A 1 109 ? 9.390 -14.428 -7.531 1.00 82.56 109 LEU A CA 1
ATOM 867 C C . LEU A 1 109 ? 10.830 -14.283 -8.025 1.00 82.56 109 LEU A C 1
ATOM 869 O O . LEU A 1 109 ? 11.113 -14.604 -9.177 1.00 82.56 109 LEU A O 1
ATOM 873 N N . HIS A 1 110 ? 11.751 -13.865 -7.156 1.00 77.50 110 HIS A N 1
ATOM 874 C CA . HIS A 1 110 ? 13.167 -13.796 -7.497 1.00 77.50 110 HIS A CA 1
ATOM 875 C C . HIS A 1 110 ? 13.754 -15.156 -7.879 1.00 77.50 110 HIS A C 1
ATOM 877 O O . HIS A 1 110 ? 14.455 -15.254 -8.888 1.00 77.50 110 HIS A O 1
ATOM 883 N N . LEU A 1 111 ? 13.407 -16.206 -7.132 1.00 77.50 111 LEU A N 1
ATOM 884 C CA . LEU A 1 111 ? 13.836 -17.574 -7.428 1.00 77.50 111 LEU A CA 1
ATOM 885 C C . LEU A 1 111 ? 13.265 -18.099 -8.752 1.00 77.50 111 LEU A C 1
ATOM 887 O O . LEU A 1 111 ? 13.921 -18.876 -9.436 1.00 77.50 111 LEU A O 1
ATOM 891 N N . ILE A 1 112 ? 12.062 -17.670 -9.135 1.00 75.62 112 ILE A N 1
ATOM 892 C CA . ILE A 1 112 ? 11.416 -18.106 -10.381 1.00 75.62 112 ILE A CA 1
ATOM 893 C C . ILE A 1 112 ? 12.021 -17.377 -11.589 1.00 75.62 112 ILE A C 1
ATOM 895 O O . ILE A 1 112 ? 12.350 -18.000 -12.596 1.00 75.62 112 ILE A O 1
ATOM 899 N N . ILE A 1 113 ? 12.208 -16.061 -11.485 1.00 70.31 113 ILE A N 1
ATOM 900 C CA . ILE A 1 113 ? 12.492 -15.181 -12.631 1.00 70.31 113 ILE A CA 1
ATOM 901 C C . ILE A 1 113 ? 13.995 -15.122 -12.983 1.00 70.31 113 ILE A C 1
ATOM 903 O O . ILE A 1 113 ? 14.347 -14.568 -14.022 1.00 70.31 113 ILE A O 1
ATOM 907 N N . HIS A 1 114 ? 14.884 -15.734 -12.183 1.00 58.53 114 HIS A N 1
ATOM 908 C CA . HIS A 1 114 ? 16.332 -15.852 -12.445 1.00 58.53 114 HIS A CA 1
ATOM 909 C C . HIS A 1 114 ? 16.949 -14.547 -12.986 1.00 58.53 114 HIS A C 1
ATOM 911 O O . HIS A 1 114 ? 17.408 -14.458 -14.127 1.00 58.53 114 HIS A O 1
ATOM 917 N N . GLY A 1 115 ? 16.938 -13.491 -12.169 1.00 54.56 115 GLY A N 1
ATOM 918 C CA . GLY A 1 115 ? 17.529 -12.215 -12.563 1.00 54.56 115 GLY A CA 1
ATOM 919 C C . GLY A 1 115 ? 17.303 -11.078 -11.572 1.00 54.56 115 GLY A C 1
ATOM 920 O O . GLY A 1 115 ? 16.372 -11.090 -10.767 1.00 54.56 115 GLY A O 1
ATOM 921 N N . HIS A 1 116 ? 18.151 -10.050 -11.669 1.00 50.41 116 HIS A N 1
ATOM 922 C CA . HIS A 1 116 ? 18.091 -8.844 -10.831 1.00 50.41 116 HIS A CA 1
ATOM 923 C C . HIS A 1 116 ? 16.783 -8.046 -11.017 1.00 50.41 116 HIS A C 1
ATOM 925 O O . HIS A 1 116 ? 16.399 -7.284 -10.135 1.00 50.41 116 HIS A O 1
ATOM 931 N N . ALA A 1 117 ? 16.060 -8.266 -12.122 1.00 49.41 117 ALA A N 1
ATOM 932 C CA . ALA A 1 117 ? 14.779 -7.620 -12.416 1.00 49.41 117 ALA A CA 1
ATOM 933 C C . ALA A 1 117 ? 13.657 -7.992 -11.426 1.00 49.41 117 ALA A C 1
ATOM 935 O O . ALA A 1 117 ? 12.745 -7.205 -11.196 1.00 49.41 117 ALA A O 1
ATOM 936 N N . ALA A 1 118 ? 13.729 -9.165 -10.793 1.00 47.38 118 ALA A N 1
ATOM 937 C CA . ALA A 1 118 ? 12.664 -9.636 -9.910 1.00 47.38 118 ALA A CA 1
ATOM 938 C C . ALA A 1 118 ? 12.614 -8.910 -8.553 1.00 47.38 118 ALA A C 1
ATOM 940 O O . ALA A 1 118 ? 11.543 -8.810 -7.960 1.00 47.38 118 ALA A O 1
ATOM 941 N N . PHE A 1 119 ? 13.738 -8.350 -8.081 1.00 48.50 119 PHE A N 1
ATOM 942 C CA . PHE A 1 119 ? 13.751 -7.527 -6.862 1.00 48.50 119 PHE A CA 1
ATOM 943 C C . PHE A 1 119 ? 13.033 -6.181 -7.048 1.00 48.50 119 PHE A C 1
ATOM 945 O O . PHE A 1 119 ? 12.582 -5.598 -6.065 1.00 48.50 119 PHE A O 1
ATOM 952 N N . ALA A 1 120 ? 12.894 -5.705 -8.289 1.00 57.78 120 ALA A N 1
ATOM 953 C CA . ALA A 1 120 ? 12.207 -4.455 -8.612 1.00 57.78 120 ALA A CA 1
ATOM 954 C C . ALA A 1 120 ? 10.697 -4.633 -8.873 1.00 57.78 120 ALA A C 1
ATOM 956 O O . ALA A 1 120 ? 9.945 -3.667 -8.764 1.00 57.78 120 ALA A O 1
ATOM 957 N N . PHE A 1 121 ? 10.242 -5.860 -9.169 1.00 68.31 121 PHE A N 1
ATOM 958 C CA . PHE A 1 121 ? 8.873 -6.133 -9.629 1.00 68.31 121 PHE A CA 1
ATOM 959 C C . PHE A 1 121 ? 7.786 -5.874 -8.568 1.00 68.31 121 PHE A C 1
ATOM 961 O O . PHE A 1 121 ? 6.642 -5.583 -8.907 1.00 68.31 121 PHE A O 1
ATOM 968 N N . LEU A 1 122 ? 8.136 -5.945 -7.279 1.00 84.31 122 LEU A N 1
ATOM 969 C CA . LEU A 1 122 ? 7.238 -5.628 -6.166 1.00 84.31 122 LEU A CA 1
ATOM 970 C C . LEU A 1 122 ? 7.889 -4.606 -5.239 1.00 84.31 122 LEU A C 1
ATOM 972 O O . LEU A 1 122 ? 8.802 -4.925 -4.473 1.00 84.31 122 LEU A O 1
ATOM 976 N N . ASN A 1 123 ? 7.409 -3.366 -5.290 1.00 87.75 123 ASN A N 1
ATOM 977 C CA . ASN A 1 123 ? 8.051 -2.274 -4.578 1.00 87.75 123 ASN A CA 1
ATOM 978 C C . ASN A 1 123 ? 7.552 -2.139 -3.134 1.00 87.75 123 ASN A C 1
ATOM 980 O O . ASN A 1 123 ? 6.386 -1.836 -2.875 1.00 87.75 123 ASN A O 1
ATOM 984 N N . GLY A 1 124 ? 8.477 -2.277 -2.183 1.00 89.56 124 GLY A N 1
ATOM 985 C CA . GLY A 1 124 ? 8.189 -2.143 -0.754 1.00 89.56 124 GLY A CA 1
ATOM 986 C C . GLY A 1 124 ? 7.647 -0.774 -0.348 1.00 89.56 124 GLY A C 1
ATOM 987 O O . GLY A 1 124 ? 6.756 -0.708 0.494 1.00 89.56 124 GLY A O 1
ATOM 988 N N . THR A 1 125 ? 8.130 0.314 -0.945 1.00 91.88 125 THR A N 1
ATOM 989 C CA . THR A 1 125 ? 7.680 1.684 -0.646 1.00 91.88 125 THR A CA 1
ATOM 990 C C . THR A 1 125 ? 6.224 1.885 -1.069 1.00 91.88 125 THR A C 1
ATOM 992 O O . THR A 1 125 ? 5.397 2.288 -0.253 1.00 91.88 125 THR A O 1
ATOM 995 N N . VAL A 1 126 ? 5.884 1.527 -2.312 1.00 92.94 126 VAL A N 1
ATOM 996 C CA . VAL A 1 126 ? 4.513 1.625 -2.843 1.00 92.94 126 VAL A CA 1
ATOM 997 C C . VAL A 1 126 ? 3.564 0.755 -2.020 1.00 92.94 126 VAL A C 1
ATOM 999 O O . VAL A 1 126 ? 2.528 1.239 -1.568 1.00 92.94 126 VAL A O 1
ATOM 1002 N N . PHE A 1 127 ? 3.943 -0.494 -1.736 1.00 94.94 127 PHE A N 1
ATOM 1003 C CA . PHE A 1 127 ? 3.140 -1.388 -0.901 1.00 94.94 127 PHE A CA 1
ATOM 1004 C C . PHE A 1 127 ? 2.923 -0.832 0.515 1.00 94.94 127 PHE A C 1
ATOM 1006 O O . PHE A 1 127 ? 1.796 -0.814 1.008 1.00 94.94 127 PHE A O 1
ATOM 1013 N N . SER A 1 128 ? 3.979 -0.311 1.151 1.00 94.88 128 SER A N 1
ATOM 1014 C CA . SER A 1 128 ? 3.905 0.295 2.489 1.00 94.88 128 SER A CA 1
ATOM 1015 C C . SER A 1 128 ? 2.932 1.462 2.538 1.00 94.88 128 SER A C 1
ATOM 1017 O O . SER A 1 128 ? 2.144 1.560 3.477 1.00 94.88 128 SER A O 1
ATOM 1019 N N . ILE A 1 129 ? 2.956 2.322 1.519 1.00 95.12 129 ILE A N 1
ATOM 1020 C CA . ILE A 1 129 ? 2.021 3.438 1.416 1.00 95.12 129 ILE A CA 1
ATOM 1021 C C . ILE A 1 129 ? 0.590 2.958 1.246 1.00 95.12 129 ILE A C 1
ATOM 1023 O O . ILE A 1 129 ? -0.287 3.506 1.904 1.00 95.12 129 ILE A O 1
ATOM 1027 N N . ILE A 1 130 ? 0.333 1.952 0.406 1.00 95.38 130 ILE A N 1
ATOM 1028 C CA . ILE A 1 130 ? -1.025 1.416 0.237 1.00 95.38 130 ILE A CA 1
ATOM 1029 C C . ILE A 1 130 ? -1.574 0.967 1.592 1.00 95.38 130 ILE A C 1
ATOM 1031 O O . ILE A 1 130 ? -2.679 1.357 1.969 1.00 95.38 130 ILE A O 1
ATOM 1035 N N . LEU A 1 131 ? -0.783 0.199 2.350 1.00 95.94 131 LEU A N 1
ATOM 1036 C CA . LEU A 1 131 ? -1.195 -0.268 3.671 1.00 95.94 131 LEU A CA 1
ATOM 1037 C C . LEU A 1 131 ? -1.356 0.882 4.668 1.00 95.94 131 LEU A C 1
ATOM 1039 O O . LEU A 1 131 ? -2.296 0.862 5.457 1.00 95.94 131 LEU A O 1
ATOM 1043 N N . LEU A 1 132 ? -0.483 1.892 4.628 1.00 95.62 132 LEU A N 1
ATOM 1044 C CA . LEU A 1 132 ? -0.573 3.076 5.483 1.00 95.62 132 LEU A CA 1
ATOM 1045 C C . LEU A 1 132 ? -1.837 3.893 5.191 1.00 95.62 132 LEU A C 1
ATOM 1047 O O . LEU A 1 132 ? -2.593 4.208 6.107 1.00 95.62 132 LEU A O 1
ATOM 1051 N N . VAL A 1 133 ? -2.081 4.227 3.923 1.00 95.12 133 VAL A N 1
ATOM 1052 C CA . VAL A 1 133 ? -3.263 4.981 3.488 1.00 95.12 133 VAL A CA 1
ATOM 1053 C C . VAL A 1 133 ? -4.523 4.236 3.895 1.00 95.12 133 VAL A C 1
ATOM 1055 O O . VAL A 1 133 ? -5.437 4.829 4.463 1.00 95.12 133 VAL A O 1
ATOM 1058 N N . TYR A 1 134 ? -4.547 2.924 3.674 1.00 94.69 134 TYR A N 1
ATOM 1059 C CA . TYR A 1 134 ? -5.671 2.089 4.053 1.00 94.69 134 TYR A CA 1
ATOM 1060 C C . TYR A 1 134 ? -5.845 1.983 5.582 1.00 94.69 134 TYR A C 1
ATOM 1062 O O . TYR A 1 134 ? -6.960 2.087 6.090 1.00 94.69 134 TYR A O 1
ATOM 1070 N N . ALA A 1 135 ? -4.757 1.869 6.345 1.00 93.81 135 ALA A N 1
ATOM 1071 C CA . ALA A 1 135 ? -4.788 1.890 7.806 1.00 93.81 135 ALA A CA 1
ATOM 1072 C C . ALA A 1 135 ? -5.390 3.191 8.353 1.00 93.81 135 ALA A C 1
ATOM 1074 O O . ALA A 1 135 ? -6.247 3.152 9.236 1.00 93.81 135 ALA A O 1
ATOM 1075 N N . VAL A 1 136 ? -4.980 4.342 7.810 1.00 93.00 136 VAL A N 1
ATOM 1076 C CA . VAL A 1 136 ? -5.546 5.647 8.177 1.00 93.00 136 VAL A CA 1
ATOM 1077 C C . VAL A 1 136 ? -7.008 5.737 7.734 1.00 93.00 136 VAL A C 1
ATOM 1079 O O . VAL A 1 136 ? -7.851 6.200 8.502 1.00 93.00 136 VAL A O 1
ATOM 1082 N N . TYR A 1 137 ? -7.334 5.236 6.540 1.00 91.81 137 TYR A N 1
ATOM 1083 C CA . TYR A 1 137 ? -8.703 5.201 6.035 1.00 91.81 137 TYR A CA 1
ATOM 1084 C C . TYR A 1 137 ? -9.643 4.466 6.994 1.00 91.81 137 TYR A C 1
ATOM 1086 O O . TYR A 1 137 ? -10.677 5.006 7.376 1.00 91.81 137 TYR A O 1
ATOM 1094 N N . VAL A 1 138 ? -9.266 3.270 7.445 1.00 90.25 138 VAL A N 1
ATOM 1095 C CA . VAL A 1 138 ? -10.123 2.480 8.333 1.00 90.25 138 VAL A CA 1
ATOM 1096 C C . VAL A 1 138 ? -10.094 3.006 9.765 1.00 90.25 138 VAL A C 1
ATOM 1098 O O . VAL A 1 138 ? -11.144 3.129 10.382 1.00 90.25 138 VAL A O 1
ATOM 1101 N N . ALA A 1 139 ? -8.925 3.313 10.329 1.00 89.75 139 ALA A N 1
ATOM 1102 C CA . ALA A 1 139 ? -8.823 3.605 11.760 1.00 89.75 139 ALA A CA 1
ATOM 1103 C C . ALA A 1 139 ? -9.126 5.064 12.124 1.00 89.75 139 ALA A C 1
ATOM 1105 O O . ALA A 1 139 ? -9.578 5.328 13.236 1.00 89.75 139 ALA A O 1
ATOM 1106 N N . VAL A 1 140 ? -8.858 6.014 11.224 1.00 89.75 140 VAL A N 1
ATOM 1107 C CA . VAL A 1 140 ? -8.860 7.448 11.549 1.00 89.75 140 VAL A CA 1
ATOM 1108 C C . VAL A 1 140 ? -10.059 8.173 10.947 1.00 89.75 140 VAL A C 1
ATOM 1110 O O . VAL A 1 140 ? -10.684 8.966 11.646 1.00 89.75 140 VAL A O 1
ATOM 1113 N N . ILE A 1 141 ? -10.427 7.904 9.689 1.00 88.12 141 ILE A N 1
ATOM 1114 C CA . ILE A 1 141 ? -11.545 8.612 9.032 1.00 88.12 141 ILE A CA 1
ATOM 1115 C C . ILE A 1 141 ? -12.860 8.504 9.812 1.00 88.12 141 ILE A C 1
ATOM 1117 O O . ILE A 1 141 ? -13.516 9.537 9.959 1.00 88.12 141 ILE A O 1
ATOM 1121 N N . PRO A 1 142 ? -13.248 7.339 10.369 1.00 85.31 142 PRO A N 1
ATOM 1122 C CA . PRO A 1 142 ? -14.496 7.234 11.126 1.00 85.31 142 PRO A CA 1
ATOM 1123 C C . PRO A 1 142 ? -14.527 8.096 12.396 1.00 85.31 142 PRO A C 1
ATOM 1125 O O . PRO A 1 142 ? -15.600 8.358 12.927 1.00 85.31 142 PRO A O 1
ATOM 1128 N N . LEU A 1 143 ? -13.365 8.550 12.877 1.00 85.25 143 LEU A N 1
ATOM 1129 C CA . LEU A 1 143 ? -13.219 9.360 14.089 1.00 85.25 143 LEU A CA 1
ATOM 1130 C C . LEU A 1 143 ? -13.232 10.871 13.810 1.00 85.25 143 LEU A C 1
ATOM 1132 O O . LEU A 1 143 ? -13.258 11.674 14.743 1.00 85.25 143 LEU A O 1
ATOM 1136 N N . ILE A 1 144 ? -13.166 11.274 12.540 1.00 86.25 144 ILE A N 1
ATOM 1137 C CA . ILE A 1 144 ? -13.065 12.671 12.115 1.00 86.25 144 ILE A CA 1
ATOM 1138 C C . ILE A 1 144 ? -14.428 13.158 11.604 1.00 86.25 144 ILE A C 1
ATOM 1140 O O . ILE A 1 144 ? -15.236 12.397 11.073 1.00 86.25 144 ILE A O 1
ATOM 1144 N N . ARG A 1 145 ? -14.698 14.465 11.734 1.00 80.88 145 ARG A N 1
ATOM 1145 C CA . ARG A 1 145 ? -15.893 15.088 11.146 1.00 80.88 145 ARG A CA 1
ATOM 1146 C C . ARG A 1 145 ? -15.951 14.851 9.634 1.00 80.88 145 ARG A C 1
ATOM 1148 O O . ARG A 1 145 ? -14.960 14.992 8.921 1.00 80.88 145 ARG A O 1
ATOM 1155 N N . ARG A 1 146 ? -17.157 14.588 9.126 1.00 77.25 146 ARG A N 1
ATOM 1156 C CA . ARG A 1 146 ? -17.397 14.262 7.710 1.00 77.25 146 ARG A CA 1
ATOM 1157 C C . ARG A 1 146 ? -16.840 15.306 6.733 1.00 77.25 146 ARG A C 1
ATOM 1159 O O . ARG A 1 146 ? -16.399 14.922 5.659 1.00 77.25 146 ARG A O 1
ATOM 1166 N N . SER A 1 147 ? -16.813 16.592 7.098 1.00 77.81 147 SER A N 1
ATOM 1167 C CA . SER A 1 147 ? -16.277 17.666 6.246 1.00 77.81 147 SER A CA 1
ATOM 1168 C C . SER A 1 147 ? -14.753 17.624 6.084 1.00 77.81 147 SER A C 1
ATOM 1170 O O . SER A 1 147 ? -14.251 17.919 5.005 1.00 77.81 147 SER A O 1
ATOM 1172 N N . THR A 1 148 ? -14.007 17.223 7.114 1.00 87.19 148 THR A N 1
ATOM 1173 C CA . THR A 1 148 ? -12.537 17.166 7.074 1.00 87.19 148 THR A CA 1
ATOM 1174 C C . THR A 1 148 ? -12.003 15.798 6.650 1.00 87.19 148 THR A C 1
ATOM 1176 O O . THR A 1 148 ? -10.879 15.711 6.159 1.00 87.19 148 THR A O 1
ATOM 1179 N N . GLY A 1 149 ? -12.809 14.735 6.755 1.00 86.56 149 GLY A N 1
ATOM 1180 C CA . GLY A 1 149 ? -12.429 13.387 6.314 1.00 86.56 149 GLY A CA 1
ATOM 1181 C C . GLY A 1 149 ? -12.092 13.295 4.818 1.00 86.56 149 GLY A C 1
ATOM 1182 O O . GLY A 1 149 ? -11.123 12.635 4.449 1.00 86.56 149 GLY A O 1
ATOM 1183 N N . TRP A 1 150 ? -12.828 14.006 3.956 1.00 88.00 150 TRP A N 1
ATOM 1184 C CA . TRP A 1 150 ? -12.541 14.042 2.513 1.00 88.00 150 TRP A CA 1
ATOM 1185 C C . TRP A 1 150 ? -11.221 14.739 2.185 1.00 88.00 150 TRP A C 1
ATOM 1187 O O . TRP A 1 150 ? -10.489 14.273 1.317 1.00 88.00 150 TRP A O 1
ATOM 1197 N N . ILE A 1 151 ? -10.888 15.811 2.912 1.00 91.69 151 ILE A N 1
ATOM 1198 C CA . ILE A 1 151 ? -9.613 16.520 2.748 1.00 91.69 151 ILE A CA 1
ATOM 1199 C C . ILE A 1 151 ? -8.458 15.586 3.112 1.00 91.69 151 ILE A C 1
ATOM 1201 O O . ILE A 1 151 ? -7.496 15.482 2.358 1.00 91.69 151 ILE A O 1
ATOM 1205 N N . LEU A 1 152 ? -8.577 14.853 4.224 1.00 91.69 152 LEU A N 1
ATOM 1206 C CA . LEU A 1 152 ? -7.569 13.872 4.621 1.00 91.69 152 LEU A CA 1
ATOM 1207 C C . LEU A 1 152 ? -7.390 12.777 3.556 1.00 91.69 152 LEU A C 1
ATOM 1209 O O . LEU A 1 152 ? -6.258 12.443 3.219 1.00 91.69 152 LEU A O 1
ATOM 1213 N N . MET A 1 153 ? -8.485 12.252 2.993 1.00 91.06 153 MET A N 1
ATOM 1214 C CA . MET A 1 153 ? -8.411 11.276 1.897 1.00 91.06 153 MET A CA 1
ATOM 1215 C C . MET A 1 153 ? -7.708 11.837 0.666 1.00 91.06 153 MET A C 1
ATOM 1217 O O . MET A 1 153 ? -6.863 11.155 0.092 1.00 91.06 153 MET A O 1
ATOM 1221 N N . LEU A 1 154 ? -8.022 13.075 0.279 1.00 92.94 154 LEU A N 1
ATOM 1222 C CA . LEU A 1 154 ? -7.389 13.730 -0.861 1.00 92.94 154 LEU A CA 1
ATOM 1223 C C . LEU A 1 154 ? -5.887 13.910 -0.624 1.00 92.94 154 LEU A C 1
ATOM 1225 O O . LEU A 1 154 ? -5.092 13.582 -1.497 1.00 92.94 154 LEU A O 1
ATOM 1229 N N . VAL A 1 155 ? -5.486 14.353 0.571 1.00 94.06 155 VAL A N 1
ATOM 1230 C CA . VAL A 1 155 ? -4.069 14.500 0.939 1.00 94.06 155 VAL A CA 1
ATOM 1231 C C . VAL A 1 155 ? -3.341 13.156 0.883 1.00 94.06 155 VAL A C 1
ATOM 1233 O O . VAL A 1 155 ? -2.267 13.074 0.291 1.00 94.06 155 VAL A O 1
ATOM 1236 N N . LEU A 1 156 ? -3.925 12.093 1.444 1.00 93.81 156 LEU A N 1
ATOM 1237 C CA . LEU A 1 156 ? -3.344 10.747 1.411 1.00 93.81 156 LEU A CA 1
ATOM 1238 C C . LEU A 1 156 ? -3.233 10.197 -0.014 1.00 93.81 156 LEU A C 1
ATOM 1240 O O . LEU A 1 156 ? -2.221 9.594 -0.363 1.00 93.81 156 LEU A O 1
ATOM 1244 N N . PHE A 1 157 ? -4.251 10.426 -0.843 1.00 94.19 157 PHE A N 1
ATOM 1245 C CA . PHE A 1 157 ? -4.252 10.017 -2.243 1.00 94.19 157 PHE A CA 1
ATOM 1246 C C . PHE A 1 157 ? -3.176 10.756 -3.044 1.00 94.19 157 PHE A C 1
ATOM 1248 O O . PHE A 1 157 ? -2.383 10.119 -3.737 1.00 94.19 157 PHE A O 1
ATOM 1255 N N . CYS A 1 158 ? -3.090 12.081 -2.899 1.00 94.00 158 CYS A N 1
ATOM 1256 C CA . CYS A 1 158 ? -2.043 12.887 -3.522 1.00 94.00 158 CYS A CA 1
ATOM 1257 C C . CYS A 1 158 ? -0.650 12.446 -3.060 1.00 94.00 158 CYS A C 1
ATOM 1259 O O . CYS A 1 158 ? 0.244 12.293 -3.887 1.00 94.00 158 CYS A O 1
ATOM 1261 N N . PHE A 1 159 ? -0.468 12.181 -1.764 1.00 93.75 159 PHE A N 1
ATOM 1262 C CA . PHE A 1 159 ? 0.791 11.670 -1.219 1.00 93.75 159 PHE A CA 1
ATOM 1263 C C . PHE A 1 159 ? 1.171 10.305 -1.813 1.00 93.75 159 PHE A C 1
ATOM 1265 O O . PHE A 1 159 ? 2.327 10.092 -2.192 1.00 93.75 159 PHE A O 1
ATOM 1272 N N . ALA A 1 160 ? 0.205 9.392 -1.953 1.00 94.19 160 ALA A N 1
ATOM 1273 C CA . ALA A 1 160 ? 0.436 8.086 -2.556 1.00 94.19 160 ALA A CA 1
ATOM 1274 C C . ALA A 1 160 ? 0.813 8.192 -4.038 1.00 94.19 160 ALA A C 1
ATOM 1276 O O . ALA A 1 160 ? 1.814 7.610 -4.456 1.00 94.19 160 ALA A O 1
ATOM 1277 N N . MET A 1 161 ? 0.068 8.987 -4.811 1.00 92.75 161 MET A N 1
ATOM 1278 C CA . MET A 1 161 ? 0.354 9.220 -6.228 1.00 92.75 161 MET A CA 1
ATOM 1279 C C . MET A 1 161 ? 1.720 9.867 -6.432 1.00 92.75 161 MET A C 1
ATOM 1281 O O . MET A 1 161 ? 2.503 9.419 -7.265 1.00 92.75 161 MET A O 1
ATOM 1285 N N . LEU A 1 162 ? 2.048 10.876 -5.629 1.00 92.00 162 LEU A N 1
ATOM 1286 C CA . LEU A 1 162 ? 3.324 11.569 -5.733 1.00 92.00 162 LEU A CA 1
ATOM 1287 C C . LEU A 1 162 ? 4.498 10.650 -5.367 1.00 92.00 162 LEU A C 1
ATOM 1289 O O . LEU A 1 162 ? 5.540 10.692 -6.019 1.00 92.00 162 LEU A O 1
ATOM 1293 N N . THR A 1 163 ? 4.316 9.754 -4.393 1.00 92.06 163 THR A N 1
ATOM 1294 C CA . THR A 1 163 ? 5.322 8.725 -4.100 1.00 92.06 163 THR A CA 1
ATOM 1295 C C . THR A 1 163 ? 5.510 7.770 -5.272 1.00 92.06 163 THR A C 1
ATOM 1297 O O . THR A 1 163 ? 6.650 7.487 -5.633 1.00 92.06 163 THR A O 1
ATOM 1300 N N . ILE A 1 164 ? 4.421 7.286 -5.880 1.00 91.50 164 ILE A N 1
ATOM 1301 C CA . ILE A 1 164 ? 4.492 6.399 -7.049 1.00 91.50 164 ILE A CA 1
ATOM 1302 C C . ILE A 1 164 ? 5.308 7.063 -8.162 1.00 91.50 164 ILE A C 1
ATOM 1304 O O . ILE A 1 164 ? 6.247 6.458 -8.675 1.00 91.50 164 ILE A O 1
ATOM 1308 N N . VAL A 1 165 ? 5.019 8.329 -8.472 1.00 90.44 165 VAL A N 1
ATOM 1309 C CA . VAL A 1 165 ? 5.757 9.081 -9.495 1.00 90.44 165 VAL A CA 1
ATOM 1310 C C . VAL A 1 165 ? 7.245 9.189 -9.147 1.00 90.44 165 VAL A C 1
ATOM 1312 O O . VAL A 1 165 ? 8.085 8.902 -9.996 1.00 90.44 165 VAL A O 1
ATOM 1315 N N . ILE A 1 166 ? 7.597 9.527 -7.901 1.00 89.31 166 ILE A N 1
ATOM 1316 C CA . ILE A 1 166 ? 9.004 9.623 -7.467 1.00 89.31 166 ILE A CA 1
ATOM 1317 C C . ILE A 1 166 ? 9.725 8.277 -7.582 1.00 89.31 166 ILE A C 1
ATOM 1319 O O . ILE A 1 166 ? 10.877 8.222 -8.015 1.00 89.31 166 ILE A O 1
ATOM 1323 N N . VAL A 1 167 ? 9.069 7.190 -7.178 1.00 87.19 167 VAL A N 1
ATOM 1324 C CA . VAL A 1 167 ? 9.637 5.838 -7.239 1.00 87.19 167 VAL A CA 1
ATOM 1325 C C . VAL A 1 167 ? 9.890 5.424 -8.695 1.00 87.19 167 VAL A C 1
ATOM 1327 O O . VAL A 1 167 ? 10.950 4.872 -8.997 1.00 87.19 167 VAL A O 1
ATOM 1330 N N . MET A 1 168 ? 8.975 5.766 -9.607 1.00 86.31 168 MET A N 1
ATOM 1331 C CA . MET A 1 168 ? 9.149 5.548 -11.047 1.00 86.31 168 MET A CA 1
ATOM 1332 C C . MET A 1 168 ? 10.276 6.412 -11.638 1.00 86.31 168 MET A C 1
ATOM 1334 O O . MET A 1 168 ? 11.080 5.918 -12.429 1.00 86.31 168 MET A O 1
ATOM 1338 N N . GLN A 1 169 ? 10.393 7.681 -11.228 1.00 84.50 169 GLN A N 1
ATOM 1339 C CA . GLN A 1 169 ? 11.455 8.589 -11.689 1.00 84.50 169 GLN A CA 1
ATOM 1340 C C . GLN A 1 169 ? 12.853 8.146 -11.265 1.00 84.50 169 GLN A C 1
ATOM 1342 O O . GLN A 1 169 ? 13.795 8.248 -12.047 1.00 84.50 169 GLN A O 1
ATOM 1347 N N . LYS A 1 170 ? 12.998 7.601 -10.053 1.00 80.75 170 LYS A N 1
ATOM 1348 C CA . LYS A 1 170 ? 14.274 7.067 -9.547 1.00 80.75 170 LYS A CA 1
ATOM 1349 C C . LYS A 1 170 ? 14.692 5.748 -10.214 1.00 80.75 170 LYS A C 1
ATOM 1351 O O . LYS A 1 170 ? 15.636 5.116 -9.747 1.00 80.75 170 LYS A O 1
ATOM 1356 N N . ALA A 1 171 ? 13.987 5.322 -11.268 1.00 68.31 171 ALA A N 1
ATOM 1357 C CA . ALA A 1 171 ? 14.186 4.066 -11.990 1.00 68.31 171 ALA A CA 1
ATOM 1358 C C . ALA A 1 171 ? 14.193 2.828 -11.076 1.00 68.31 171 ALA A C 1
ATOM 1360 O O . ALA A 1 171 ? 14.789 1.806 -11.407 1.00 68.31 171 ALA A O 1
ATOM 1361 N N . GLN A 1 172 ? 13.525 2.913 -9.922 1.00 65.56 172 GLN A N 1
ATOM 1362 C CA . GLN A 1 172 ? 13.450 1.801 -8.980 1.00 65.56 172 GLN A CA 1
ATOM 1363 C C . GLN A 1 172 ? 12.394 0.774 -9.403 1.00 65.56 172 GLN A C 1
ATOM 1365 O O . GLN A 1 172 ? 12.459 -0.365 -8.950 1.00 65.56 172 GLN A O 1
ATOM 1370 N N . VAL A 1 173 ? 11.399 1.188 -10.206 1.00 77.56 173 VAL A N 1
ATOM 1371 C CA . VAL A 1 173 ? 10.182 0.414 -10.508 1.00 77.56 173 VAL A CA 1
ATOM 1372 C C . VAL A 1 173 ? 9.587 0.840 -11.855 1.00 77.56 173 VAL A C 1
ATOM 1374 O O . VAL A 1 173 ? 9.505 2.038 -12.139 1.00 77.56 173 VAL A O 1
ATOM 1377 N N . GLY A 1 174 ? 9.138 -0.118 -12.671 1.00 81.81 174 GLY A N 1
ATOM 1378 C CA . GLY A 1 174 ? 8.346 0.133 -13.879 1.00 81.81 174 GLY A CA 1
ATOM 1379 C C . GLY A 1 174 ? 6.859 0.406 -13.604 1.00 81.81 174 GLY A C 1
ATOM 1380 O O . GLY A 1 174 ? 6.349 0.214 -12.499 1.00 81.81 174 GLY A O 1
ATOM 1381 N N . LEU A 1 175 ? 6.111 0.831 -14.625 1.00 85.94 175 LEU A N 1
ATOM 1382 C CA . LEU A 1 175 ? 4.660 1.030 -14.502 1.00 85.94 175 LEU A CA 1
ATOM 1383 C C . LEU A 1 175 ? 3.945 -0.289 -14.185 1.00 85.94 175 LEU A C 1
ATOM 1385 O O . LEU A 1 175 ? 3.124 -0.346 -13.272 1.00 85.94 175 LEU A O 1
ATOM 1389 N N . MET A 1 176 ? 4.290 -1.358 -14.899 1.00 87.12 176 MET A N 1
ATOM 1390 C CA . MET A 1 176 ? 3.692 -2.675 -14.689 1.00 87.12 176 MET A CA 1
ATOM 1391 C C . MET A 1 176 ? 4.012 -3.251 -13.310 1.00 87.12 176 MET A C 1
ATOM 1393 O O . MET A 1 176 ? 3.135 -3.823 -12.670 1.00 87.12 176 MET A O 1
ATOM 1397 N N . ASP A 1 177 ? 5.219 -3.012 -12.807 1.00 85.94 177 ASP A N 1
ATOM 1398 C CA . ASP A 1 177 ? 5.648 -3.409 -11.462 1.00 85.94 177 ASP A CA 1
ATOM 1399 C C . ASP A 1 177 ? 4.844 -2.651 -10.387 1.00 85.94 177 ASP A C 1
ATOM 1401 O O . ASP A 1 177 ? 4.402 -3.209 -9.378 1.00 85.94 177 ASP A O 1
ATOM 1405 N N . THR A 1 178 ? 4.577 -1.364 -10.630 1.00 89.38 178 THR A N 1
ATOM 1406 C CA . THR A 1 178 ? 3.725 -0.537 -9.764 1.00 89.38 178 THR A CA 1
ATOM 1407 C C . THR A 1 178 ? 2.288 -1.053 -9.761 1.00 89.38 178 THR A C 1
ATOM 1409 O O . THR A 1 178 ? 1.694 -1.189 -8.692 1.00 89.38 178 THR A O 1
ATOM 1412 N N . ILE A 1 179 ? 1.732 -1.387 -10.930 1.00 90.62 179 ILE A N 1
ATOM 1413 C CA . ILE A 1 179 ? 0.390 -1.973 -11.049 1.00 90.62 179 ILE A CA 1
ATOM 1414 C C . ILE A 1 179 ? 0.331 -3.311 -10.310 1.00 90.62 179 ILE A C 1
ATOM 1416 O O . ILE A 1 179 ? -0.567 -3.509 -9.496 1.00 90.62 179 ILE A O 1
ATOM 1420 N N . ALA A 1 180 ? 1.308 -4.197 -10.509 1.00 90.38 180 ALA A N 1
ATOM 1421 C CA . ALA A 1 180 ? 1.385 -5.467 -9.793 1.00 90.38 180 ALA A CA 1
ATOM 1422 C C . ALA A 1 180 ? 1.437 -5.255 -8.269 1.00 90.38 180 ALA A C 1
ATOM 1424 O O . ALA A 1 180 ? 0.708 -5.907 -7.519 1.00 90.38 180 ALA A O 1
ATOM 1425 N N . THR A 1 181 ? 2.223 -4.278 -7.808 1.00 92.31 181 THR A N 1
ATOM 1426 C CA . THR A 1 181 ? 2.306 -3.904 -6.389 1.00 92.31 181 THR A CA 1
ATOM 1427 C C . THR A 1 181 ? 0.971 -3.369 -5.855 1.00 92.31 181 THR A C 1
ATOM 1429 O O . THR A 1 181 ? 0.554 -3.741 -4.757 1.00 92.31 181 THR A O 1
ATOM 1432 N N . LEU A 1 182 ? 0.269 -2.534 -6.630 1.00 93.31 182 LEU A N 1
ATOM 1433 C CA . LEU A 1 182 ? -1.061 -2.014 -6.290 1.00 93.31 182 LEU A CA 1
ATOM 1434 C C . LEU A 1 182 ? -2.089 -3.138 -6.161 1.00 93.31 182 LEU A C 1
ATOM 1436 O O . LEU A 1 182 ? -2.853 -3.176 -5.196 1.00 93.31 182 LEU A O 1
ATOM 1440 N N . MET A 1 183 ? -2.078 -4.080 -7.101 1.00 93.31 183 MET A N 1
ATOM 1441 C CA . MET A 1 183 ? -2.969 -5.237 -7.096 1.00 93.31 183 MET A CA 1
ATOM 1442 C C . MET A 1 183 ? -2.692 -6.156 -5.909 1.00 93.31 183 MET A C 1
ATOM 1444 O O . MET A 1 183 ? -3.628 -6.576 -5.230 1.00 93.31 183 MET A O 1
ATOM 1448 N N . LEU A 1 184 ? -1.419 -6.413 -5.604 1.00 94.62 184 LEU A N 1
ATOM 1449 C CA . LEU A 1 184 ? -1.033 -7.181 -4.426 1.00 94.62 184 LEU A CA 1
ATOM 1450 C C . LEU A 1 184 ? -1.471 -6.483 -3.130 1.00 94.62 184 LEU A C 1
ATOM 1452 O O . LEU A 1 184 ? -2.025 -7.131 -2.244 1.00 94.62 184 LEU A O 1
ATOM 1456 N N . GLY A 1 185 ? -1.282 -5.163 -3.036 1.00 94.44 185 GLY A N 1
ATOM 1457 C CA . GLY A 1 185 ? -1.772 -4.348 -1.923 1.00 94.44 185 GLY A CA 1
ATOM 1458 C C . GLY A 1 185 ? -3.286 -4.453 -1.751 1.00 94.44 185 GLY A C 1
ATOM 1459 O O . GLY A 1 185 ? -3.769 -4.686 -0.644 1.00 94.44 185 GLY A O 1
ATOM 1460 N N . TYR A 1 186 ? -4.038 -4.367 -2.850 1.00 94.25 186 TYR A N 1
ATOM 1461 C CA . TYR A 1 186 ? -5.489 -4.533 -2.840 1.00 94.25 186 TYR A CA 1
ATOM 1462 C C . TYR A 1 186 ? -5.913 -5.926 -2.354 1.00 94.25 186 TYR A C 1
ATOM 1464 O O . TYR A 1 186 ? -6.749 -6.036 -1.456 1.00 94.25 186 TYR A O 1
ATOM 1472 N N . ILE A 1 187 ? -5.314 -6.990 -2.898 1.00 94.56 187 ILE A N 1
ATOM 1473 C CA . ILE A 1 187 ? -5.580 -8.374 -2.478 1.00 94.56 187 ILE A CA 1
ATOM 1474 C C . ILE A 1 187 ? -5.296 -8.530 -0.981 1.00 94.56 187 ILE A C 1
ATOM 1476 O O . ILE A 1 187 ? -6.131 -9.059 -0.246 1.00 94.56 187 ILE A O 1
ATOM 1480 N N . TRP A 1 188 ? -4.152 -8.023 -0.516 1.00 96.06 188 TRP A N 1
ATOM 1481 C CA . TRP A 1 188 ? -3.753 -8.097 0.886 1.00 96.06 188 TRP A CA 1
ATOM 1482 C C . TRP A 1 188 ? -4.756 -7.413 1.812 1.00 96.06 188 TRP A C 1
ATOM 1484 O O . TRP A 1 188 ? -5.156 -7.979 2.832 1.00 96.06 188 TRP A O 1
ATOM 1494 N N . VAL A 1 189 ? -5.203 -6.214 1.439 1.00 94.12 189 VAL A N 1
ATOM 1495 C CA . VAL A 1 189 ? -6.229 -5.469 2.169 1.00 94.12 189 VAL A CA 1
ATOM 1496 C C . VAL A 1 189 ? -7.528 -6.271 2.246 1.00 94.12 189 VAL A C 1
ATOM 1498 O O . VAL A 1 189 ? -8.054 -6.472 3.339 1.00 94.12 189 VAL A O 1
ATOM 1501 N N . GLN A 1 190 ? -8.015 -6.814 1.128 1.00 93.12 190 GLN A N 1
ATOM 1502 C CA . GLN A 1 190 ? -9.255 -7.597 1.108 1.00 93.12 190 GLN A CA 1
ATOM 1503 C C . GLN A 1 190 ? -9.162 -8.873 1.963 1.00 93.12 190 GLN A C 1
ATOM 1505 O O . GLN A 1 190 ? -10.100 -9.204 2.697 1.00 93.12 190 GLN A O 1
ATOM 1510 N N . ILE A 1 191 ? -8.024 -9.576 1.914 1.00 91.94 191 ILE A N 1
ATOM 1511 C CA . ILE A 1 191 ? -7.749 -10.737 2.775 1.00 91.94 191 ILE A CA 1
ATOM 1512 C C . ILE A 1 191 ? -7.742 -10.311 4.247 1.00 91.94 191 ILE A C 1
ATOM 1514 O O . ILE A 1 191 ? -8.381 -10.954 5.083 1.00 91.94 191 ILE A O 1
ATOM 1518 N N . SER A 1 192 ? -7.081 -9.199 4.564 1.00 91.81 192 SER A N 1
ATOM 1519 C CA . SER A 1 192 ? -6.982 -8.674 5.927 1.00 91.81 192 SER A CA 1
ATOM 1520 C C . SER A 1 192 ? -8.348 -8.281 6.486 1.00 91.81 192 SER A C 1
ATOM 1522 O O . SER A 1 192 ? -8.655 -8.586 7.640 1.00 91.81 192 SER A O 1
ATOM 1524 N N . GLU A 1 193 ? -9.208 -7.655 5.678 1.00 90.31 193 GLU A N 1
ATOM 1525 C CA . GLU A 1 193 ? -10.583 -7.346 6.071 1.00 90.31 193 GLU A CA 1
ATOM 1526 C C . GLU A 1 193 ? -11.410 -8.616 6.297 1.00 90.31 193 GLU A C 1
ATOM 1528 O O . GLU A 1 193 ? -12.253 -8.670 7.193 1.00 90.31 193 GLU A O 1
ATOM 1533 N N . ALA A 1 194 ? -11.219 -9.649 5.469 1.00 88.56 194 ALA A N 1
ATOM 1534 C CA . ALA A 1 194 ? -11.900 -10.927 5.657 1.00 88.56 194 ALA A CA 1
ATOM 1535 C C . ALA A 1 194 ? -11.457 -11.603 6.965 1.00 88.56 194 ALA A C 1
ATOM 1537 O O . ALA A 1 194 ? -12.300 -12.129 7.695 1.00 88.56 194 ALA A O 1
ATOM 1538 N N . ALA A 1 195 ? -10.164 -11.533 7.294 1.00 87.94 195 ALA A N 1
ATOM 1539 C CA . ALA A 1 195 ? -9.627 -12.002 8.567 1.00 87.94 195 ALA A CA 1
ATOM 1540 C C . ALA A 1 195 ? -10.185 -11.199 9.757 1.00 87.94 195 ALA A C 1
ATOM 1542 O O . ALA A 1 195 ? -10.543 -11.793 10.778 1.00 87.94 195 ALA A O 1
ATOM 1543 N N . TYR A 1 196 ? -10.349 -9.877 9.610 1.00 87.00 196 TYR A N 1
ATOM 1544 C CA . TYR A 1 196 ? -10.990 -9.035 10.625 1.00 87.00 196 TYR A CA 1
ATOM 1545 C C . TYR A 1 196 ? -12.406 -9.519 10.949 1.00 87.00 196 TYR A C 1
ATOM 1547 O O . TYR A 1 196 ? -12.721 -9.799 12.105 1.00 87.00 196 TYR A O 1
ATOM 1555 N N . LEU A 1 197 ? -13.238 -9.673 9.913 1.00 85.38 197 LEU A N 1
ATOM 1556 C CA . LEU A 1 197 ? -14.646 -10.046 10.057 1.00 85.38 197 LEU A CA 1
ATOM 1557 C C . LEU A 1 197 ? -14.851 -11.474 10.583 1.00 85.38 197 LEU A C 1
ATOM 1559 O O . LEU A 1 197 ? -15.870 -11.741 11.210 1.00 85.38 197 LEU A O 1
ATOM 1563 N N . ARG A 1 198 ? -13.931 -12.406 10.300 1.00 83.31 198 ARG A N 1
ATOM 1564 C CA . ARG A 1 198 ? -14.080 -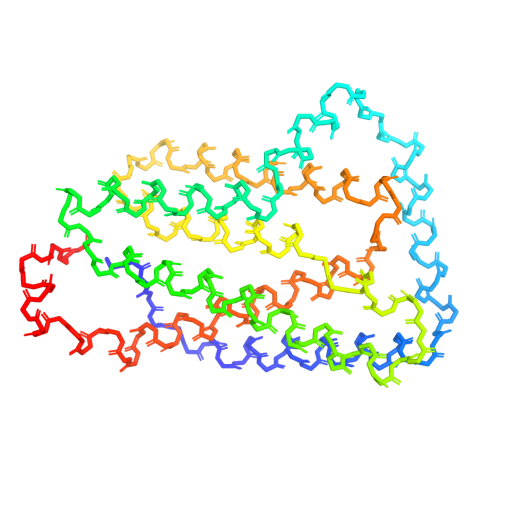13.822 10.686 1.00 83.31 198 ARG A CA 1
ATOM 1565 C C . ARG A 1 198 ? -13.478 -14.156 12.042 1.00 83.31 198 ARG A C 1
ATOM 1567 O O . ARG A 1 198 ? -14.050 -14.958 12.773 1.00 83.31 198 ARG A O 1
ATOM 1574 N N . TRP A 1 199 ? -12.303 -13.614 12.342 1.00 77.56 199 TRP A N 1
ATOM 1575 C CA . TRP A 1 199 ? -11.525 -14.032 13.508 1.00 77.56 199 TRP A CA 1
ATOM 1576 C C . TRP A 1 199 ? -11.392 -12.927 14.528 1.00 77.56 199 TRP A C 1
ATOM 1578 O O . TRP A 1 199 ? -11.561 -13.175 15.720 1.00 77.56 199 TRP A O 1
ATOM 1588 N N . PHE A 1 200 ? -11.099 -11.715 14.061 1.00 71.44 200 PHE A N 1
ATOM 1589 C CA . PHE A 1 200 ? -10.747 -10.635 14.964 1.00 71.44 200 PHE A CA 1
ATOM 1590 C C . PHE A 1 200 ? -11.956 -10.217 15.797 1.00 71.44 200 PHE A C 1
ATOM 1592 O O . PHE A 1 200 ? -11.798 -10.087 17.002 1.00 71.44 200 PHE A O 1
ATOM 1599 N N . ILE A 1 201 ? -13.166 -10.143 15.215 1.00 69.06 201 ILE A N 1
ATOM 1600 C CA . ILE A 1 201 ? -14.424 -9.875 15.952 1.00 69.06 201 ILE A CA 1
ATOM 1601 C C . ILE A 1 201 ? -14.569 -10.758 17.205 1.00 69.06 201 ILE A C 1
ATOM 1603 O O . ILE A 1 201 ? -14.920 -10.256 18.266 1.00 69.06 201 ILE A O 1
ATOM 1607 N N . ASN A 1 202 ? -14.185 -12.034 17.136 1.00 73.25 202 ASN A N 1
ATOM 1608 C CA . ASN A 1 202 ? -14.319 -12.970 18.258 1.00 73.25 202 ASN A CA 1
ATOM 1609 C C . ASN A 1 202 ? -13.291 -12.738 19.383 1.00 73.25 202 ASN A C 1
ATOM 1611 O O . ASN A 1 202 ? -13.330 -13.404 20.413 1.00 73.25 202 ASN A O 1
ATOM 1615 N N . TRP A 1 203 ? -12.322 -11.836 19.202 1.00 73.88 203 TRP A N 1
ATOM 1616 C CA . TRP A 1 203 ? -11.308 -11.528 20.217 1.00 73.88 203 TRP A CA 1
ATOM 1617 C C . TRP A 1 203 ? -11.766 -10.461 21.215 1.00 73.88 203 TRP A C 1
ATOM 1619 O O . TRP A 1 203 ? -11.032 -10.180 22.164 1.00 73.88 203 TRP A O 1
ATOM 1629 N N . GLN A 1 204 ? -12.969 -9.906 21.042 1.00 68.69 204 GLN A N 1
ATOM 1630 C CA . GLN A 1 204 ? -13.577 -8.926 21.948 1.00 68.69 204 GLN A CA 1
ATOM 1631 C C . GLN A 1 204 ? -13.605 -9.397 23.410 1.00 68.69 204 GLN A C 1
ATOM 1633 O O . GLN A 1 204 ? -13.330 -8.606 24.312 1.00 68.69 204 GLN A O 1
ATOM 1638 N N . ASP A 1 205 ? -13.838 -10.690 23.646 1.00 69.19 205 ASP A N 1
ATOM 1639 C CA . ASP A 1 205 ? -13.976 -11.250 24.997 1.00 69.19 205 ASP A CA 1
ATOM 1640 C C . ASP A 1 205 ? -12.644 -11.391 25.750 1.00 69.19 205 ASP A C 1
ATOM 1642 O O . ASP A 1 205 ? -12.607 -11.684 26.951 1.00 69.19 205 ASP A O 1
ATOM 1646 N N . ARG A 1 206 ? -11.504 -11.170 25.081 1.00 77.44 206 ARG A N 1
ATOM 1647 C CA . ARG A 1 206 ? -10.196 -11.254 25.740 1.00 77.44 206 ARG A CA 1
ATOM 1648 C C . ARG A 1 206 ? -9.980 -10.044 26.648 1.00 77.44 206 ARG A C 1
ATOM 1650 O O . ARG A 1 206 ? -10.208 -8.901 26.262 1.00 77.44 206 ARG A O 1
ATOM 1657 N N . ARG A 1 207 ? -9.413 -10.280 27.841 1.00 72.12 207 ARG A N 1
ATOM 1658 C CA . ARG A 1 207 ? -9.159 -9.247 28.875 1.00 72.12 207 ARG A CA 1
ATOM 1659 C C . ARG A 1 207 ? -8.436 -7.995 28.356 1.00 72.12 207 ARG A C 1
ATOM 1661 O O . ARG A 1 207 ? -8.683 -6.911 28.869 1.00 72.12 207 ARG A O 1
ATOM 1668 N N . ILE A 1 208 ? -7.584 -8.137 27.341 1.00 72.94 208 ILE A N 1
ATOM 1669 C CA . ILE A 1 208 ? -6.801 -7.045 26.737 1.00 72.94 208 ILE A CA 1
ATOM 1670 C C . ILE A 1 208 ? -7.702 -6.045 25.978 1.00 72.94 208 ILE A C 1
ATOM 1672 O O . ILE A 1 208 ? -7.409 -4.849 25.948 1.00 72.94 208 ILE A O 1
ATOM 1676 N N . PHE A 1 209 ? -8.823 -6.511 25.417 1.00 71.56 209 PHE A N 1
ATOM 1677 C CA . PHE A 1 209 ? -9.769 -5.707 24.631 1.00 71.56 209 PHE A CA 1
ATOM 1678 C C . PHE A 1 209 ? -11.041 -5.333 25.398 1.00 71.56 209 PHE A C 1
ATOM 1680 O O . PHE A 1 209 ? -11.878 -4.592 24.881 1.00 71.56 209 PHE A O 1
ATOM 1687 N N . ARG A 1 210 ? -11.160 -5.775 26.655 1.00 61.72 210 ARG A N 1
ATOM 1688 C CA . ARG A 1 210 ? -12.258 -5.407 27.552 1.00 61.72 210 ARG A CA 1
ATOM 1689 C C . ARG A 1 210 ? -12.289 -3.873 27.680 1.00 61.72 210 ARG A C 1
ATOM 1691 O O . ARG A 1 210 ? -11.274 -3.272 28.044 1.00 61.72 210 ARG A O 1
ATOM 1698 N N . HIS A 1 211 ? -13.436 -3.258 27.375 1.00 63.47 211 HIS A N 1
ATOM 1699 C CA . HIS A 1 211 ? -13.666 -1.798 27.290 1.00 63.47 211 HIS A CA 1
ATOM 1700 C C . HIS A 1 211 ? -13.139 -1.090 26.025 1.00 63.47 211 HIS A C 1
ATOM 1702 O O . HIS A 1 211 ? -12.898 0.118 26.059 1.00 63.47 211 HIS A O 1
ATOM 1708 N N . SER A 1 212 ? -12.922 -1.811 24.921 1.00 63.41 212 SER A N 1
ATOM 1709 C CA . SER A 1 212 ? -12.760 -1.170 23.611 1.00 63.41 212 SER A CA 1
ATOM 1710 C C . SER A 1 212 ? -14.132 -0.719 23.104 1.00 63.41 212 SER A C 1
ATOM 1712 O O . SER A 1 212 ? -15.029 -1.552 22.993 1.00 63.41 212 SER A O 1
ATOM 1714 N N . ASP A 1 213 ? -14.295 0.565 22.783 1.00 60.69 213 ASP A N 1
ATOM 1715 C CA . ASP A 1 213 ? -15.571 1.068 22.265 1.00 60.69 213 ASP A CA 1
ATOM 1716 C C . ASP A 1 213 ? -15.785 0.543 20.837 1.00 60.69 213 ASP A C 1
ATOM 1718 O O . ASP A 1 213 ? -14.959 0.754 19.942 1.00 60.69 213 ASP A O 1
ATOM 1722 N N . PHE A 1 214 ? -16.892 -0.180 20.647 1.00 52.09 214 PHE A N 1
ATOM 1723 C CA . PHE A 1 214 ? -17.438 -0.517 19.337 1.00 52.09 214 PHE A CA 1
ATOM 1724 C C . PHE A 1 214 ? -18.502 0.510 18.973 1.00 52.09 214 PHE A C 1
ATOM 1726 O O . PHE A 1 214 ? -19.613 0.457 19.497 1.00 52.09 214 PHE A O 1
ATOM 1733 N N . ASN A 1 215 ? -18.155 1.415 18.058 1.00 45.34 215 ASN A N 1
ATOM 1734 C CA . ASN A 1 215 ? -19.017 1.808 16.941 1.00 45.34 215 ASN A CA 1
ATOM 1735 C C . ASN A 1 215 ? -18.245 2.594 15.885 1.00 45.34 215 ASN A C 1
ATOM 1737 O O . ASN A 1 215 ? -17.725 3.677 16.210 1.00 45.34 215 ASN A O 1
#

Foldseek 3Di:
DLFDDDPCLVVLLVVLVVVLVVLLVCVLVVPPVQVVQLVVVLVCLLVPPDDPPVNLVVLVVCLDLVNLLVVLVVLQVVVVVVLQNLLSVLLNCLLVVLLVVLVVVLVVSCVSSVDPVSNLLADSSLLSLLSSLVSCSRRPLVVDPPVCSVVSNVVSVVSSVVSVSSCSNVVSYTPSSSSSNVSSSSSSVSVSSVCCVPPSVVCCPPPSSPRRDDD

Radius of gyration: 18.56 Å; chains: 1; bounding box: 39×38×54 Å

pLDDT: mean 85.15, std 10.62, range [45.34, 96.06]

Organism: NCBI:txid1423807

Sequence (215 aa):
MYIVKSRERLINIGLATVLLLILVWLLCHKSATIVLLNEVCRQIILKFIEIPHVLGILIGVLSAPLTCSLYIIGLWFVLWGKKHKMIVAWVLMMFFIGQIGLKIISLMLHLIIHGHAAFAFLNGTVFSIILLVYAVYVAVIPLIRRSTGWILMLVLFCFAMLTIVIVMQKAQVGLMDTIATLMLGYIWVQISEAAYLRWFINWQDRRIFRHSDFN